Protein AF-A0A2J7RB56-F1 (afdb_monomer_lite)

Secondary structure (DSSP, 8-state):
-PPPPPPP-TTT-HIIIIIHHHHHHHHTT----TTHHHHHHHHHHTT--HHHHHHHHHHHHHHHHHHHH-SSHHHHHHHHHHHHHHHHTT--HHHHHHHHHHHHGGGSPPHHHHHHHHHHHHTT----SPPPP-----TT--HHHHHHHHHHHHH-TT--HHHHHHHHT--HHHHHHIIIIIS-----PPPP-SSPPPHHHHHHHHHHHHHHHHHHHH-TTGGGG----------S------------------

Structure (mmCIF, N/CA/C/O backbone):
data_AF-A0A2J7RB56-F1
#
_entry.id   AF-A0A2J7RB56-F1
#
loop_
_atom_site.group_PDB
_atom_site.id
_atom_site.type_symbol
_atom_site.label_atom_id
_atom_site.label_alt_id
_atom_site.label_comp_id
_atom_site.label_asym_id
_atom_site.label_entity_id
_atom_site.label_seq_id
_atom_site.pdbx_PDB_ins_code
_atom_site.Cartn_x
_atom_site.Cartn_y
_atom_site.Cartn_z
_atom_site.occupancy
_atom_site.B_iso_or_equiv
_atom_site.auth_seq_id
_atom_site.auth_comp_id
_atom_site.auth_asym_id
_atom_site.auth_atom_id
_atom_site.pdbx_PDB_model_num
ATOM 1 N N . GLU A 1 1 ? -21.324 -1.997 31.894 1.00 35.28 1 GLU A N 1
ATOM 2 C CA . GLU A 1 1 ? -21.588 -2.161 30.451 1.00 35.28 1 GLU A CA 1
ATOM 3 C C . GLU A 1 1 ? -20.428 -2.912 29.827 1.00 35.28 1 GLU A C 1
ATOM 5 O O . GLU A 1 1 ? -19.287 -2.632 30.177 1.00 35.28 1 GLU A O 1
ATOM 10 N N . GLN A 1 2 ? -20.717 -3.909 28.995 1.00 25.45 2 GLN A N 1
ATOM 11 C CA . GLN A 1 2 ? -19.713 -4.684 28.270 1.00 25.45 2 GLN A CA 1
ATOM 12 C C . GLN A 1 2 ? -19.383 -3.925 26.984 1.00 25.45 2 GLN A C 1
ATOM 14 O O . GLN A 1 2 ? -20.277 -3.616 26.200 1.00 25.45 2 GLN A O 1
ATOM 19 N N . PHE A 1 3 ? -18.116 -3.563 26.811 1.00 26.80 3 PHE A N 1
ATOM 20 C CA . PHE A 1 3 ? -17.641 -2.853 25.631 1.00 26.80 3 PHE A CA 1
ATOM 21 C C . PHE A 1 3 ? -17.135 -3.860 24.607 1.00 26.80 3 PHE A C 1
ATOM 23 O O . PHE A 1 3 ? -16.177 -4.581 24.879 1.00 26.80 3 PHE A O 1
ATOM 30 N N . ASP A 1 4 ? -17.754 -3.879 23.429 1.00 28.62 4 ASP A N 1
ATOM 31 C CA . ASP A 1 4 ? -17.290 -4.676 22.295 1.00 28.62 4 ASP A CA 1
ATOM 32 C C . ASP A 1 4 ? -15.879 -4.236 21.862 1.00 28.62 4 ASP A C 1
ATOM 34 O O . ASP A 1 4 ? -15.634 -3.066 21.547 1.00 28.62 4 ASP A O 1
ATOM 38 N N . HIS A 1 5 ? -14.936 -5.179 21.827 1.00 35.06 5 HIS A N 1
ATOM 39 C CA . HIS A 1 5 ? -13.547 -4.926 21.444 1.00 35.06 5 HIS A CA 1
ATOM 40 C C . HIS A 1 5 ? -13.408 -4.506 19.963 1.00 35.06 5 HIS A C 1
ATOM 42 O O . HIS A 1 5 ? -14.007 -5.090 19.057 1.00 35.06 5 HIS A O 1
ATOM 48 N N . LEU A 1 6 ? -12.551 -3.510 19.690 1.00 32.91 6 LEU A N 1
ATOM 49 C CA . LEU A 1 6 ? -12.130 -3.131 18.333 1.00 32.91 6 LEU A CA 1
ATOM 50 C C . LEU A 1 6 ? -11.158 -4.171 17.743 1.00 32.91 6 LEU A C 1
ATOM 52 O O . LEU A 1 6 ? -10.257 -4.662 18.419 1.00 32.91 6 LEU A O 1
ATOM 56 N N . PHE A 1 7 ? -11.327 -4.475 16.451 1.00 32.88 7 PHE A N 1
ATOM 57 C CA . PHE A 1 7 ? -10.635 -5.555 15.738 1.00 32.88 7 PHE A CA 1
ATOM 58 C C . PHE A 1 7 ? -9.094 -5.469 15.771 1.00 32.88 7 PHE A C 1
ATOM 60 O O . PHE A 1 7 ? -8.483 -4.532 15.252 1.00 32.88 7 PHE A O 1
ATOM 67 N N . TYR A 1 8 ? -8.487 -6.531 16.307 1.00 36.59 8 TYR A N 1
ATOM 68 C CA . TYR A 1 8 ? -7.051 -6.805 16.408 1.00 36.59 8 TYR A CA 1
ATOM 69 C C . TYR A 1 8 ? -6.350 -6.873 15.034 1.00 36.59 8 TYR A C 1
ATOM 71 O O . TYR A 1 8 ? -6.852 -7.491 14.092 1.00 36.59 8 TYR A O 1
ATOM 79 N N . SER A 1 9 ? -5.169 -6.254 14.896 1.00 39.28 9 SER A N 1
ATOM 80 C CA . SER A 1 9 ? -4.342 -6.308 13.676 1.00 39.28 9 SER A CA 1
ATOM 81 C C . SER A 1 9 ? -2.916 -6.761 14.026 1.00 39.28 9 SER A C 1
ATOM 83 O O . SER A 1 9 ? -2.094 -5.922 14.394 1.00 39.28 9 SER A O 1
ATOM 85 N N . PRO A 1 10 ? -2.591 -8.062 13.885 1.00 40.47 10 PRO A N 1
ATOM 86 C CA . PRO A 1 10 ? -1.401 -8.649 14.507 1.00 40.47 10 PRO A CA 1
ATOM 87 C C . PRO A 1 10 ? -0.042 -8.119 14.016 1.00 40.47 10 PRO A C 1
ATOM 89 O O . PRO A 1 10 ? 1.003 -8.364 14.602 1.00 40.47 10 PRO A O 1
ATOM 92 N N . ALA A 1 11 ? -0.019 -7.417 12.883 1.00 41.72 11 ALA A N 1
ATOM 93 C CA . ALA A 1 11 ? 1.218 -6.960 12.249 1.00 41.72 11 ALA A CA 1
ATOM 94 C C . ALA A 1 11 ? 1.687 -5.572 12.720 1.00 41.72 11 ALA A C 1
ATOM 96 O O . ALA A 1 11 ? 2.736 -5.110 12.280 1.00 41.72 11 ALA A O 1
ATOM 97 N N . LEU A 1 12 ? 0.896 -4.883 13.551 1.00 43.53 12 LEU A N 1
ATOM 98 C CA . LEU A 1 12 ? 1.141 -3.485 13.934 1.00 43.53 12 LEU A CA 1
ATOM 99 C C . LEU A 1 12 ? 1.203 -3.268 15.450 1.00 43.53 12 LEU A C 1
ATOM 101 O O . LEU A 1 12 ? 1.514 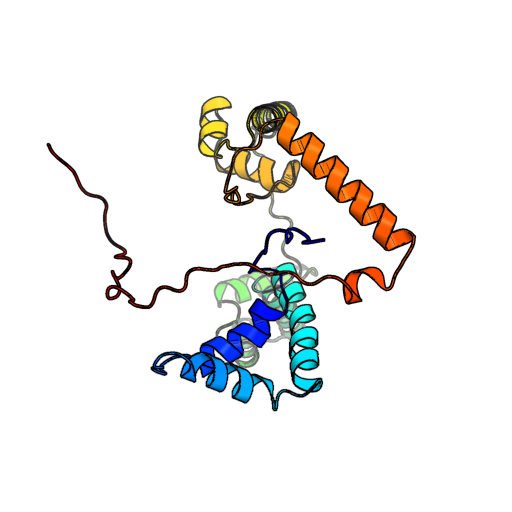-2.160 15.885 1.00 43.53 12 LEU A O 1
ATOM 105 N N . VAL A 1 13 ? 0.914 -4.294 16.254 1.00 44.72 13 VAL A N 1
ATOM 106 C CA . VAL A 1 13 ? 0.888 -4.166 17.713 1.00 44.72 13 VAL A CA 1
ATOM 107 C C . VAL A 1 13 ? 2.282 -4.473 18.279 1.00 44.72 13 VAL A C 1
ATOM 109 O O . VAL A 1 13 ? 2.835 -5.532 17.977 1.00 44.72 13 VAL A O 1
ATOM 112 N N . PRO A 1 14 ? 2.865 -3.591 19.117 1.00 43.22 14 PRO A N 1
ATOM 113 C CA . PRO A 1 14 ? 4.159 -3.816 19.773 1.00 43.22 14 PRO A CA 1
ATOM 114 C C . PRO A 1 14 ? 4.268 -5.156 20.510 1.00 43.22 14 PRO A C 1
ATOM 116 O O . PRO A 1 14 ? 5.347 -5.750 20.576 1.00 43.22 14 PRO A O 1
ATOM 119 N N . SER A 1 15 ? 3.140 -5.647 21.031 1.00 48.09 15 SER A N 1
ATOM 120 C CA . SER A 1 15 ? 3.054 -6.938 21.700 1.00 48.09 15 SER A CA 1
ATOM 121 C C . SER A 1 15 ? 3.359 -8.100 20.754 1.00 48.09 15 SER A C 1
ATOM 123 O O . SER A 1 15 ? 4.073 -9.003 21.162 1.00 48.09 15 SER A O 1
ATOM 125 N N . ASP A 1 16 ? 2.930 -8.082 19.488 1.00 53.06 16 ASP A N 1
ATOM 126 C CA . ASP A 1 16 ? 3.144 -9.201 18.552 1.00 53.06 16 ASP A CA 1
ATOM 127 C C . ASP A 1 16 ? 4.586 -9.342 18.051 1.00 53.06 16 ASP A C 1
ATOM 129 O O . ASP A 1 16 ? 5.052 -10.454 17.801 1.00 53.06 16 ASP A O 1
ATOM 133 N N . PHE A 1 17 ? 5.307 -8.225 17.928 1.00 54.12 17 PHE A N 1
ATOM 134 C CA . PHE A 1 17 ? 6.671 -8.190 17.393 1.00 54.12 17 PHE A CA 1
ATOM 135 C C . PHE A 1 17 ? 7.738 -8.608 18.412 1.00 54.12 17 PHE A C 1
ATOM 137 O O . PHE A 1 17 ? 8.715 -9.261 18.049 1.00 54.12 17 PHE A O 1
ATOM 144 N N . HIS A 1 18 ? 7.572 -8.218 19.676 1.00 63.75 18 HIS A N 1
ATOM 145 C CA . HIS A 1 18 ? 8.603 -8.387 20.703 1.00 63.75 18 HIS A CA 1
ATOM 146 C C . HIS A 1 18 ? 8.122 -9.313 21.824 1.00 63.75 18 HIS A C 1
ATOM 148 O O . HIS A 1 18 ? 8.695 -10.381 22.023 1.00 63.75 18 HIS A O 1
ATOM 154 N N . VAL A 1 19 ? 7.011 -8.978 22.486 1.00 60.25 19 VAL A N 1
ATOM 155 C CA . VAL A 1 19 ? 6.501 -9.731 23.648 1.00 60.25 19 VAL A CA 1
ATOM 156 C C . VAL A 1 19 ? 6.042 -11.139 23.252 1.00 60.25 19 VAL A C 1
ATOM 158 O O . VAL A 1 19 ? 6.535 -12.128 23.784 1.00 60.25 19 VAL A O 1
ATOM 161 N N . PHE A 1 20 ? 5.162 -11.261 22.259 1.00 64.56 20 PHE A N 1
ATOM 162 C CA . PHE A 1 20 ? 4.641 -12.542 21.789 1.00 64.56 20 PHE A CA 1
ATOM 163 C C . PHE A 1 20 ? 5.651 -13.329 20.958 1.00 64.56 20 PHE A C 1
ATOM 165 O O . PHE A 1 20 ? 5.528 -14.547 20.880 1.00 64.56 20 PHE A O 1
ATOM 172 N N . LEU A 1 21 ? 6.660 -12.687 20.363 1.00 70.88 21 LEU A N 1
ATOM 173 C CA . LEU A 1 21 ? 7.767 -13.404 19.729 1.00 70.88 21 LEU A CA 1
ATOM 174 C C . LEU A 1 21 ? 8.590 -14.157 20.781 1.00 70.88 21 LEU A C 1
ATOM 176 O O . LEU A 1 21 ? 8.833 -15.358 20.634 1.00 70.88 21 LEU A O 1
ATOM 180 N N . HIS A 1 22 ? 8.980 -13.469 21.856 1.00 69.75 22 HIS A N 1
ATOM 181 C CA . HIS A 1 22 ? 9.730 -14.074 22.953 1.00 69.75 22 HIS A CA 1
ATOM 182 C C . HIS A 1 22 ? 8.880 -15.090 23.732 1.00 69.75 22 HIS A C 1
ATOM 184 O O . HIS A 1 22 ? 9.359 -16.197 23.974 1.00 69.75 22 HIS A O 1
ATOM 190 N N . LEU A 1 23 ? 7.598 -14.800 23.983 1.00 71.69 23 LEU A N 1
ATOM 191 C CA . LEU A 1 23 ? 6.667 -15.749 24.602 1.00 71.69 23 LEU A CA 1
ATOM 192 C C . LEU A 1 23 ? 6.443 -16.998 23.731 1.00 71.69 23 LEU A C 1
ATOM 194 O O . LEU A 1 23 ? 6.510 -18.113 24.234 1.00 71.69 23 LEU A O 1
ATOM 198 N N . LYS A 1 24 ? 6.233 -16.860 22.414 1.00 72.88 24 LYS A N 1
ATOM 199 C CA . LYS A 1 24 ? 6.093 -18.020 21.506 1.00 72.88 24 LYS A CA 1
ATOM 200 C C . LYS A 1 24 ? 7.367 -18.853 21.430 1.00 72.88 24 LYS A C 1
ATOM 202 O O . LYS A 1 24 ? 7.285 -20.063 21.260 1.00 72.88 24 LYS A O 1
ATOM 207 N N . THR A 1 25 ? 8.527 -18.210 21.542 1.00 79.56 25 THR A N 1
ATOM 208 C CA . THR A 1 25 ? 9.818 -18.906 21.587 1.00 79.56 25 THR A CA 1
ATOM 209 C C . THR A 1 25 ? 9.966 -19.679 22.895 1.00 79.56 25 THR A C 1
ATOM 211 O O . THR A 1 25 ? 10.392 -20.826 22.866 1.00 79.56 25 THR A O 1
ATOM 214 N N . PHE A 1 26 ? 9.557 -19.083 24.018 1.00 77.81 26 PHE A N 1
ATOM 215 C CA . PHE A 1 26 ? 9.545 -19.733 25.326 1.00 77.81 26 PHE A CA 1
ATOM 216 C C . PHE A 1 26 ? 8.598 -20.939 25.359 1.00 77.81 26 PHE A C 1
ATOM 218 O O . PHE A 1 26 ? 9.004 -22.024 25.760 1.00 77.81 26 PHE A O 1
ATOM 225 N N . LEU A 1 27 ? 7.367 -20.780 24.867 1.00 76.38 27 LEU A N 1
ATOM 226 C CA . LEU A 1 27 ? 6.364 -21.851 24.812 1.00 76.38 27 LEU A CA 1
ATOM 227 C C . LEU A 1 27 ? 6.658 -22.902 23.724 1.00 76.38 27 LEU A C 1
ATOM 229 O O . LEU A 1 27 ? 6.070 -23.983 23.716 1.00 76.38 27 LEU A O 1
ATOM 233 N N . GLY A 1 28 ? 7.549 -22.595 22.780 1.00 75.75 28 GLY A N 1
ATOM 234 C CA . GLY A 1 28 ? 7.872 -23.453 21.648 1.00 75.75 28 GLY A CA 1
ATOM 235 C C . GLY A 1 28 ? 8.541 -24.757 22.082 1.00 75.75 28 GLY A C 1
ATOM 236 O O . GLY A 1 28 ? 9.644 -24.749 22.616 1.00 75.75 28 GLY A O 1
ATOM 237 N N . GLY A 1 29 ? 7.894 -25.890 21.800 1.00 73.88 29 GLY A N 1
ATOM 238 C CA . GLY A 1 29 ? 8.422 -27.227 22.104 1.00 73.88 29 GLY A CA 1
ATOM 239 C C . GLY A 1 29 ? 8.051 -27.766 23.486 1.00 73.88 29 GLY A C 1
ATOM 240 O O . GLY A 1 29 ? 8.403 -28.902 23.794 1.00 73.88 29 GLY A O 1
ATOM 241 N N . GLN A 1 30 ? 7.315 -26.996 24.287 1.00 78.31 30 GLN A N 1
ATOM 242 C CA . GLN A 1 30 ? 6.757 -27.464 25.552 1.00 78.31 30 GLN A CA 1
ATOM 243 C C . GLN A 1 30 ? 5.399 -28.148 25.313 1.00 78.31 30 GLN A C 1
ATOM 245 O O . GLN A 1 30 ? 4.616 -27.723 24.459 1.00 78.31 30 GLN A O 1
ATOM 250 N N . GLN A 1 31 ? 5.134 -29.230 26.045 1.00 73.69 31 GLN A N 1
ATOM 251 C CA . GLN A 1 31 ? 3.811 -29.849 26.143 1.00 73.69 31 GLN A CA 1
ATOM 252 C C . GLN A 1 31 ? 3.219 -29.474 27.495 1.00 73.69 31 GLN A C 1
ATOM 254 O O . GLN A 1 31 ? 3.902 -29.585 28.507 1.00 73.69 31 GLN A O 1
ATOM 259 N N . PHE A 1 32 ? 1.965 -29.038 27.490 1.00 77.50 32 PHE A N 1
ATOM 260 C CA . PHE A 1 32 ? 1.246 -28.624 28.689 1.00 77.50 32 PHE A CA 1
ATOM 261 C C . PHE A 1 32 ? -0.034 -29.443 28.806 1.00 77.50 32 PHE A C 1
ATOM 263 O O . PHE A 1 32 ? -0.708 -29.665 27.793 1.00 77.50 32 PHE A O 1
ATOM 270 N N . HIS A 1 33 ? -0.378 -29.855 30.022 1.00 70.19 33 HIS A N 1
ATOM 271 C CA . HIS A 1 33 ? -1.685 -30.413 30.340 1.00 70.19 33 HIS A CA 1
ATOM 272 C C . HIS A 1 33 ? -2.530 -29.359 31.072 1.00 70.19 33 HIS A C 1
ATOM 274 O O . HIS A 1 33 ? -2.094 -28.770 32.056 1.00 70.19 33 HIS A O 1
ATOM 280 N N . ASP A 1 34 ? -3.738 -29.101 30.565 1.00 70.56 34 ASP A N 1
ATOM 281 C CA . ASP A 1 34 ? -4.732 -28.185 31.142 1.00 70.56 34 ASP A CA 1
ATOM 282 C C . ASP A 1 34 ? -4.157 -26.843 31.658 1.00 70.56 34 ASP A C 1
ATOM 284 O O . ASP A 1 34 ? -3.627 -26.046 30.876 1.00 70.56 34 ASP A O 1
ATOM 288 N N . ASP A 1 35 ? -4.289 -26.551 32.956 1.00 71.81 35 ASP A N 1
ATOM 289 C CA . ASP A 1 35 ? -3.972 -25.243 33.548 1.00 71.81 35 ASP A CA 1
ATOM 290 C C . ASP A 1 35 ? -2.465 -24.930 33.638 1.00 71.81 35 ASP A C 1
ATOM 292 O O . ASP A 1 35 ? -2.096 -23.773 33.870 1.00 71.81 35 ASP A O 1
ATOM 296 N N . GLU A 1 36 ? -1.589 -25.900 33.358 1.00 74.38 36 GLU A N 1
ATOM 297 C CA . GLU A 1 36 ? -0.128 -25.715 33.344 1.00 74.38 36 GLU A CA 1
ATOM 298 C C . GLU A 1 36 ? 0.311 -24.642 32.337 1.00 74.38 36 GLU A C 1
ATOM 300 O O . GLU A 1 36 ? 1.278 -23.915 32.565 1.00 74.38 36 GLU A O 1
ATOM 305 N N . ALA A 1 37 ? -0.432 -24.478 31.237 1.00 72.31 37 ALA A N 1
ATOM 306 C CA . ALA A 1 37 ? -0.142 -23.451 30.241 1.00 72.31 37 ALA A CA 1
ATOM 307 C C . ALA A 1 37 ? -0.319 -22.028 30.803 1.00 72.31 37 ALA A C 1
ATOM 309 O O . ALA A 1 37 ? 0.449 -21.126 30.466 1.00 72.31 37 ALA A O 1
ATOM 310 N N . LYS A 1 38 ? -1.316 -21.812 31.673 1.00 69.75 38 LYS A N 1
ATOM 311 C CA . LYS A 1 38 ? -1.562 -20.501 32.299 1.00 69.75 38 LYS A CA 1
ATOM 312 C C . LYS A 1 38 ? -0.485 -20.182 33.323 1.00 69.75 38 LYS A C 1
ATOM 314 O O . LYS A 1 38 ? -0.023 -19.044 33.389 1.00 69.75 38 LYS A O 1
ATOM 319 N N . GLU A 1 39 ? -0.079 -21.184 34.096 1.00 75.94 39 GLU A N 1
ATOM 320 C CA . GLU A 1 39 ? 1.003 -21.045 35.064 1.00 75.94 39 GLU A CA 1
ATOM 321 C C . GLU A 1 39 ? 2.320 -20.720 34.353 1.00 75.94 39 GLU A C 1
ATOM 323 O O . GLU A 1 39 ? 2.944 -19.716 34.679 1.00 75.94 39 GLU A O 1
ATOM 328 N N . ALA A 1 40 ? 2.665 -21.444 33.284 1.00 74.88 40 ALA A N 1
ATOM 329 C CA . ALA A 1 40 ? 3.861 -21.178 32.484 1.00 74.88 40 ALA A CA 1
ATOM 330 C C . ALA A 1 40 ? 3.891 -19.757 31.894 1.00 74.88 40 ALA A C 1
ATOM 332 O O . ALA A 1 40 ? 4.935 -19.101 31.898 1.00 74.88 40 ALA A O 1
ATOM 333 N N . ILE A 1 41 ? 2.749 -19.255 31.416 1.00 70.06 41 ILE A N 1
ATOM 334 C CA . ILE A 1 41 ? 2.628 -17.881 30.911 1.00 70.06 41 ILE A CA 1
ATOM 335 C C . ILE A 1 41 ? 2.825 -16.868 32.047 1.00 70.06 41 ILE A C 1
ATOM 337 O O . ILE A 1 41 ? 3.601 -15.925 31.897 1.00 70.06 41 ILE A O 1
ATOM 341 N N . ASN A 1 42 ? 2.172 -17.060 33.195 1.00 70.44 42 ASN A N 1
ATOM 342 C CA . ASN A 1 42 ? 2.291 -16.150 34.337 1.00 70.44 42 ASN A CA 1
ATOM 343 C C . ASN A 1 42 ? 3.705 -16.142 34.925 1.00 70.44 42 ASN A C 1
ATOM 345 O O . ASN A 1 42 ? 4.242 -15.076 35.221 1.00 70.44 42 ASN A O 1
ATOM 349 N N . THR A 1 43 ? 4.339 -17.309 35.034 1.00 79.62 43 THR A N 1
ATOM 350 C CA . THR A 1 43 ? 5.738 -17.444 35.448 1.00 79.62 43 THR A CA 1
ATOM 351 C C . THR A 1 43 ? 6.682 -16.749 34.473 1.00 79.62 43 THR A C 1
ATOM 353 O O . THR A 1 43 ? 7.681 -16.183 34.910 1.00 79.62 43 THR A O 1
ATOM 356 N N . TRP A 1 44 ? 6.369 -16.746 33.174 1.00 78.06 44 TRP A N 1
ATOM 357 C CA . TRP A 1 44 ? 7.163 -16.034 32.175 1.00 78.06 44 TRP A CA 1
ATOM 358 C C . TRP A 1 44 ? 7.013 -14.513 32.277 1.00 78.06 44 TRP A C 1
ATOM 360 O O . TRP A 1 44 ? 8.009 -13.807 32.203 1.00 78.06 44 TRP A O 1
ATOM 370 N N . PHE A 1 45 ? 5.798 -14.001 32.496 1.00 67.94 45 PHE A N 1
ATOM 371 C CA . PHE A 1 45 ? 5.556 -12.558 32.615 1.00 67.94 45 PHE A CA 1
ATOM 372 C C . PHE A 1 45 ? 6.005 -11.961 33.959 1.00 67.94 45 PHE A C 1
ATOM 374 O O . PHE A 1 45 ? 6.372 -10.788 34.003 1.00 67.94 45 PHE A O 1
ATOM 381 N N . ALA A 1 46 ? 5.982 -12.734 35.049 1.00 69.19 46 ALA A N 1
ATOM 382 C CA . ALA A 1 46 ? 6.295 -12.262 36.401 1.00 69.19 46 ALA A CA 1
ATOM 383 C C . ALA A 1 46 ? 7.688 -11.605 36.575 1.00 69.19 46 ALA A C 1
ATOM 385 O O . ALA A 1 46 ? 7.768 -10.599 37.283 1.00 69.19 46 ALA A O 1
ATOM 386 N N . PRO A 1 47 ? 8.782 -12.110 35.969 1.00 73.81 47 PRO A N 1
ATOM 387 C CA . PRO A 1 47 ? 10.098 -11.477 36.057 1.00 73.81 47 PRO A CA 1
ATOM 388 C C . PRO A 1 47 ? 10.345 -10.376 35.011 1.00 73.81 47 PRO A C 1
ATOM 390 O O . PRO A 1 47 ? 11.396 -9.733 35.069 1.00 73.81 47 PRO A O 1
ATOM 393 N N . GLU A 1 48 ? 9.439 -10.148 34.051 1.00 68.88 48 GLU A N 1
ATOM 394 C CA . GLU A 1 48 ? 9.697 -9.213 32.950 1.00 68.88 48 GLU A CA 1
ATOM 395 C C . GLU A 1 48 ? 9.663 -7.758 33.430 1.00 68.88 48 GLU A C 1
ATOM 397 O O . GLU A 1 48 ? 8.619 -7.183 33.747 1.00 68.88 48 GLU A O 1
ATOM 402 N N . ALA A 1 49 ? 10.840 -7.139 33.482 1.00 69.69 49 ALA A N 1
ATOM 403 C CA . ALA A 1 49 ? 11.008 -5.772 33.951 1.00 69.69 49 ALA A CA 1
ATOM 404 C C . ALA A 1 49 ? 10.551 -4.739 32.906 1.00 69.69 49 ALA A C 1
ATOM 406 O O . ALA A 1 49 ? 10.540 -4.994 31.702 1.00 69.69 49 ALA A O 1
ATOM 407 N N . ALA A 1 50 ? 10.271 -3.507 33.345 1.00 63.12 50 ALA A N 1
ATOM 408 C CA . ALA A 1 50 ? 9.932 -2.389 32.452 1.00 63.12 50 ALA A CA 1
ATOM 409 C C . ALA A 1 50 ? 10.971 -2.169 31.327 1.00 63.12 50 ALA A C 1
ATOM 411 O O . ALA A 1 50 ? 10.618 -1.761 30.221 1.00 63.12 50 ALA A O 1
ATOM 412 N N . SER A 1 51 ? 12.238 -2.514 31.579 1.00 67.00 51 SER A N 1
ATOM 413 C CA . SER A 1 51 ? 13.328 -2.479 30.598 1.00 67.00 51 SER A CA 1
ATOM 414 C C . SER A 1 51 ? 13.146 -3.455 29.426 1.00 67.00 51 SER A C 1
ATOM 416 O O . SER A 1 51 ? 13.624 -3.171 28.329 1.00 67.00 51 SER A O 1
ATOM 418 N N . PHE A 1 52 ? 12.436 -4.574 29.607 1.00 68.50 52 PHE A N 1
ATOM 419 C CA . PHE A 1 52 ? 12.120 -5.517 28.529 1.00 68.50 52 PHE A CA 1
ATOM 420 C C . PHE A 1 52 ? 11.152 -4.905 27.510 1.00 68.50 52 PHE A C 1
ATOM 422 O O . PHE A 1 52 ? 11.374 -5.001 26.298 1.00 68.50 52 PHE A O 1
ATOM 429 N N . TYR A 1 53 ? 10.109 -4.230 27.999 1.00 58.28 53 TYR A N 1
ATOM 430 C CA . TYR A 1 53 ? 9.133 -3.530 27.163 1.00 58.28 53 TYR A CA 1
ATOM 431 C C . TYR A 1 53 ? 9.751 -2.297 26.492 1.00 58.28 53 TYR A C 1
ATOM 433 O O . TYR A 1 53 ? 9.530 -2.082 25.299 1.00 58.28 53 TYR A O 1
ATOM 441 N N . ASP A 1 54 ? 10.597 -1.549 27.210 1.00 58.41 54 ASP A N 1
ATOM 442 C CA . ASP A 1 54 ? 11.361 -0.426 26.653 1.00 58.41 54 ASP A CA 1
ATOM 443 C C . ASP A 1 54 ? 12.300 -0.883 25.523 1.00 58.41 54 ASP A C 1
ATOM 445 O O . ASP A 1 54 ? 12.291 -0.315 24.432 1.00 58.41 54 ASP A O 1
ATOM 449 N N . ALA A 1 55 ? 13.012 -2.003 25.699 1.00 67.56 55 ALA A N 1
ATOM 450 C CA . ALA A 1 55 ? 13.847 -2.584 24.647 1.00 67.56 55 ALA A CA 1
ATOM 451 C C . ALA A 1 55 ? 13.046 -2.983 23.390 1.00 67.56 55 ALA A C 1
ATOM 453 O O . ALA A 1 55 ? 13.560 -2.882 22.274 1.00 67.56 55 ALA A O 1
ATOM 454 N N . GLY A 1 56 ? 11.794 -3.424 23.546 1.00 55.69 56 GLY A N 1
ATOM 455 C CA . GLY A 1 56 ? 10.885 -3.703 22.430 1.00 55.69 56 GLY A CA 1
ATOM 456 C C . GLY A 1 56 ? 10.453 -2.440 21.683 1.00 55.69 56 GLY A C 1
ATOM 457 O O . GLY A 1 56 ? 10.468 -2.412 20.450 1.00 55.69 56 GLY A O 1
ATOM 458 N N . LEU A 1 57 ? 10.136 -1.374 22.423 1.00 56.69 57 LEU A N 1
ATOM 459 C CA . LEU A 1 57 ? 9.768 -0.061 21.881 1.00 56.69 57 LEU A CA 1
ATOM 460 C C . LEU A 1 57 ? 10.936 0.614 21.151 1.00 56.69 57 LEU A C 1
ATOM 462 O O . LEU A 1 57 ? 10.760 1.114 20.040 1.00 56.69 57 LEU A O 1
ATOM 466 N N . GLN A 1 58 ? 12.148 0.530 21.699 1.00 62.41 58 GLN A N 1
ATOM 467 C CA . GLN A 1 58 ? 13.361 1.044 21.056 1.00 62.41 58 GLN A CA 1
ATOM 468 C C . GLN A 1 58 ? 13.700 0.305 19.750 1.00 62.41 58 GLN A C 1
ATOM 470 O O . GLN A 1 58 ? 14.253 0.902 18.828 1.00 62.41 58 GLN A O 1
ATOM 475 N N . LYS A 1 59 ? 13.336 -0.980 19.617 1.00 64.25 59 LYS A N 1
ATOM 476 C CA . LYS A 1 59 ? 13.534 -1.772 18.384 1.00 64.25 59 LYS A CA 1
ATOM 477 C C . LYS A 1 59 ? 12.491 -1.492 17.297 1.00 64.25 59 LYS A C 1
ATOM 479 O O . LYS A 1 59 ? 12.751 -1.787 16.129 1.00 64.25 59 LYS A O 1
ATOM 484 N N . LEU A 1 60 ? 11.341 -0.907 17.641 1.00 52.88 60 LEU A N 1
ATOM 485 C CA . LEU A 1 60 ? 10.278 -0.591 16.680 1.00 52.88 60 LEU A CA 1
ATOM 486 C C . LEU A 1 60 ? 10.676 0.548 15.735 1.00 52.88 60 LEU A C 1
ATOM 488 O O . LEU A 1 60 ? 10.436 0.442 14.536 1.00 52.88 60 LEU A O 1
ATOM 492 N N . VAL A 1 61 ? 11.347 1.590 16.234 1.00 54.88 61 VAL A N 1
ATOM 493 C CA . VAL A 1 61 ? 11.803 2.733 15.418 1.00 54.88 61 VAL A CA 1
ATOM 494 C C . VAL A 1 61 ? 12.746 2.305 14.276 1.00 54.88 61 VAL A C 1
ATOM 496 O O . VAL A 1 61 ? 12.414 2.585 13.126 1.00 54.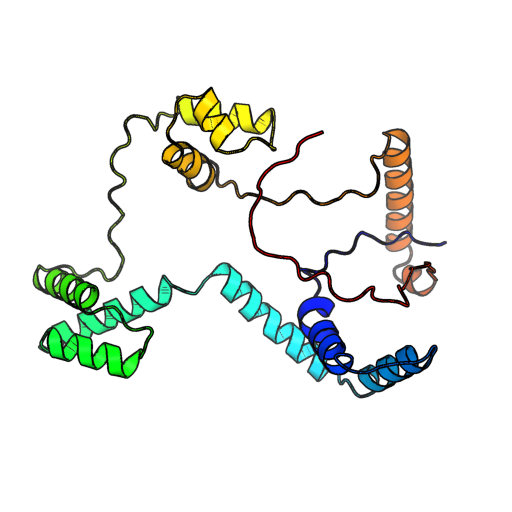88 61 VAL A O 1
ATOM 499 N N . PRO A 1 62 ? 13.847 1.557 14.506 1.00 56.34 62 PRO A N 1
ATOM 500 C CA . PRO A 1 62 ? 14.696 1.053 13.426 1.00 56.34 62 PRO A CA 1
ATOM 501 C C . PRO A 1 62 ? 14.027 -0.046 12.584 1.00 56.34 62 PRO A C 1
ATOM 503 O O . PRO A 1 62 ? 14.393 -0.213 11.425 1.00 56.34 62 PRO A O 1
ATOM 506 N N . HIS A 1 63 ? 13.048 -0.796 13.109 1.00 52.12 63 HIS A N 1
ATOM 507 C CA . HIS A 1 63 ? 12.269 -1.764 12.323 1.00 52.12 63 HIS A CA 1
ATOM 508 C C . HIS A 1 63 ? 11.377 -1.059 11.289 1.00 52.12 63 HIS A C 1
ATOM 510 O O . HIS A 1 63 ? 11.395 -1.420 10.111 1.00 52.12 63 HIS A O 1
ATOM 516 N N . TYR A 1 64 ? 10.666 -0.005 11.699 1.00 48.94 64 TYR A N 1
ATOM 517 C CA . TYR A 1 64 ? 9.899 0.836 10.784 1.00 48.94 64 TYR A CA 1
ATOM 518 C C . TYR A 1 64 ? 10.817 1.627 9.843 1.00 48.94 64 TYR A C 1
ATOM 520 O O . TYR A 1 64 ? 10.560 1.634 8.645 1.00 48.94 64 TYR A O 1
ATOM 528 N N . ASP A 1 65 ? 11.931 2.184 10.325 1.00 51.41 65 ASP A N 1
ATOM 529 C CA . ASP A 1 65 ? 12.916 2.890 9.491 1.00 51.41 65 ASP A CA 1
ATOM 530 C C . ASP A 1 65 ? 13.571 1.960 8.447 1.00 51.41 65 ASP A C 1
ATOM 532 O O . ASP A 1 65 ? 13.739 2.324 7.286 1.00 51.41 65 ASP A O 1
ATOM 536 N N . LYS A 1 66 ? 13.836 0.694 8.794 1.00 47.09 66 LYS A N 1
ATOM 537 C CA . LYS A 1 66 ? 14.341 -0.338 7.870 1.00 47.09 66 LYS A CA 1
ATOM 538 C C . LYS A 1 66 ? 13.300 -0.770 6.834 1.00 47.09 66 LYS A C 1
ATOM 540 O O . LYS A 1 66 ? 13.658 -0.954 5.671 1.00 47.09 66 LYS A O 1
ATOM 545 N N . CYS A 1 67 ? 12.032 -0.908 7.225 1.00 48.91 67 CYS A N 1
ATOM 546 C CA . CYS A 1 67 ? 10.921 -1.153 6.298 1.00 48.91 67 CYS A CA 1
ATOM 547 C C . CYS A 1 67 ? 10.650 0.044 5.375 1.00 48.91 67 CYS A C 1
ATOM 549 O O . CYS A 1 67 ? 10.158 -0.151 4.263 1.00 48.91 67 CYS A O 1
ATOM 551 N N . LEU A 1 68 ? 10.974 1.259 5.824 1.00 47.84 68 LEU A N 1
ATOM 552 C CA . LEU A 1 68 ? 10.758 2.495 5.080 1.00 47.84 68 LEU A CA 1
ATOM 553 C C . LEU A 1 68 ? 11.947 2.871 4.175 1.00 47.84 68 LEU A C 1
ATOM 555 O O . LEU A 1 68 ? 11.698 3.400 3.095 1.00 47.84 68 LEU A O 1
ATOM 559 N N . ASN A 1 69 ? 13.203 2.561 4.542 1.00 49.03 69 ASN A N 1
ATOM 560 C CA . ASN A 1 69 ? 14.378 3.140 3.871 1.00 49.03 69 ASN A CA 1
ATOM 561 C C . ASN A 1 69 ? 15.369 2.183 3.174 1.00 49.03 69 ASN A C 1
ATOM 563 O O . ASN A 1 69 ? 15.930 2.585 2.156 1.00 49.03 69 ASN A O 1
ATOM 567 N N . ASN A 1 70 ? 15.671 0.962 3.645 1.00 45.19 70 ASN A N 1
ATOM 568 C CA . ASN A 1 70 ? 16.991 0.389 3.310 1.00 45.19 70 ASN A CA 1
ATOM 569 C C . ASN A 1 70 ? 17.088 -1.125 3.079 1.00 45.19 70 ASN A C 1
ATOM 571 O O . ASN A 1 70 ? 16.810 -1.955 3.936 1.00 45.19 70 ASN A O 1
ATOM 575 N N . GLY A 1 71 ? 17.708 -1.462 1.949 1.00 43.53 71 GLY A N 1
ATOM 576 C CA . GLY A 1 71 ? 18.464 -2.704 1.801 1.00 43.53 71 GLY A CA 1
ATOM 577 C C . GLY A 1 71 ? 19.479 -2.619 0.664 1.00 43.53 71 GLY A C 1
ATOM 578 O O . GLY A 1 71 ? 20.645 -2.935 0.853 1.00 43.53 71 GLY A O 1
ATOM 579 N N . ARG A 1 72 ? 19.071 -2.133 -0.518 1.00 42.91 72 ARG A N 1
ATOM 580 C CA . ARG A 1 72 ? 19.915 -2.219 -1.730 1.00 42.91 72 ARG A CA 1
ATOM 581 C C . ARG A 1 72 ? 20.424 -0.893 -2.299 1.00 42.91 72 ARG A C 1
ATOM 583 O O . ARG A 1 72 ? 21.518 -0.861 -2.853 1.00 42.91 72 ARG A O 1
ATOM 590 N N . LYS A 1 73 ? 19.678 0.207 -2.165 1.00 46.09 73 LYS A N 1
ATOM 591 C CA . LYS A 1 73 ? 20.010 1.477 -2.845 1.00 46.09 73 LYS A CA 1
ATOM 592 C C . LYS A 1 73 ? 21.095 2.287 -2.113 1.00 46.09 73 LYS A C 1
ATOM 594 O O . LYS A 1 73 ? 21.986 2.843 -2.749 1.00 46.09 73 LYS A O 1
ATOM 599 N N . TYR A 1 74 ? 21.072 2.283 -0.780 1.00 47.31 74 TYR A N 1
ATOM 600 C CA . TYR A 1 74 ? 21.992 3.054 0.066 1.00 47.31 74 TYR A CA 1
ATOM 601 C C . TYR A 1 74 ? 23.424 2.492 0.088 1.00 47.31 74 TYR A C 1
ATOM 603 O O . TYR A 1 74 ? 24.390 3.239 -0.053 1.00 47.31 74 TYR A O 1
ATOM 611 N N . VAL A 1 75 ? 23.563 1.163 0.141 1.00 55.84 75 VAL A N 1
ATOM 612 C CA . VAL A 1 75 ? 24.863 0.468 0.110 1.00 55.84 75 VAL A CA 1
ATOM 613 C C . VAL A 1 75 ? 25.584 0.691 -1.227 1.00 55.84 75 VAL A C 1
ATOM 615 O O . VAL A 1 75 ? 26.783 0.964 -1.250 1.00 55.84 75 VAL A O 1
ATOM 618 N N . LYS A 1 76 ? 24.849 0.676 -2.348 1.00 62.00 76 LYS A N 1
ATOM 619 C CA . LYS A 1 76 ? 25.402 0.964 -3.682 1.00 62.00 76 LYS A CA 1
ATOM 620 C C . LYS A 1 76 ? 25.941 2.397 -3.785 1.00 62.00 76 LYS A C 1
ATOM 622 O O . LYS A 1 76 ? 27.041 2.588 -4.303 1.00 62.00 76 LYS A O 1
ATOM 627 N N . LYS A 1 77 ? 25.214 3.392 -3.261 1.00 67.81 77 LYS A N 1
ATOM 628 C CA . LYS A 1 77 ? 25.643 4.804 -3.272 1.00 67.81 77 LYS A CA 1
ATOM 629 C C . LYS A 1 77 ? 26.940 5.012 -2.482 1.00 67.81 77 LYS A C 1
ATOM 631 O O . LYS A 1 77 ? 27.856 5.658 -2.984 1.00 67.81 77 LYS A O 1
ATOM 636 N N . GLN A 1 78 ? 27.059 4.407 -1.299 1.00 64.00 78 GLN A N 1
ATOM 637 C CA . GLN A 1 78 ? 28.289 4.466 -0.496 1.00 64.00 78 GLN A CA 1
ATOM 638 C C . GLN A 1 78 ? 29.489 3.837 -1.221 1.00 64.00 78 GLN A C 1
ATOM 640 O O . GLN A 1 78 ? 30.566 4.428 -1.261 1.00 64.00 78 GLN A O 1
ATOM 645 N N . GLN A 1 79 ? 29.299 2.693 -1.881 1.00 72.06 79 GLN A N 1
ATOM 646 C CA . GLN A 1 79 ? 30.374 2.049 -2.641 1.00 72.06 79 GLN A CA 1
ATOM 647 C C . GLN A 1 79 ? 30.808 2.866 -3.871 1.00 72.06 79 GLN A C 1
ATOM 649 O O . GLN A 1 79 ? 31.996 2.907 -4.181 1.00 72.06 79 GLN A O 1
ATOM 654 N N . CYS A 1 80 ? 29.897 3.597 -4.526 1.00 75.62 80 CYS A N 1
ATOM 655 C CA . CYS A 1 80 ? 30.246 4.515 -5.622 1.00 75.62 80 CYS A CA 1
ATOM 656 C C . CYS A 1 80 ? 31.109 5.699 -5.148 1.00 75.62 80 CYS A C 1
ATOM 658 O O . CYS A 1 80 ? 32.015 6.131 -5.864 1.00 75.62 80 CYS A O 1
ATOM 660 N N . VAL A 1 81 ? 30.884 6.190 -3.923 1.00 72.19 81 VAL A N 1
ATOM 661 C CA . VAL A 1 81 ? 31.744 7.203 -3.284 1.00 72.19 81 VAL A CA 1
ATOM 662 C C . VAL A 1 81 ? 33.147 6.641 -3.034 1.00 72.19 81 VAL A C 1
ATOM 664 O O . VAL A 1 81 ? 34.132 7.310 -3.349 1.00 72.19 81 VAL A O 1
ATOM 667 N N . CYS A 1 82 ? 33.255 5.399 -2.551 1.00 69.12 82 CYS A N 1
ATOM 668 C CA . CYS A 1 82 ? 34.542 4.723 -2.372 1.00 69.12 82 CYS A CA 1
ATOM 669 C C . CYS A 1 82 ? 35.294 4.539 -3.702 1.00 69.12 82 CYS A C 1
ATOM 671 O O . CYS A 1 82 ? 36.493 4.796 -3.757 1.00 69.12 82 CYS A O 1
ATOM 673 N N . ILE A 1 83 ? 34.601 4.189 -4.794 1.00 75.75 83 ILE A N 1
ATOM 674 C CA . ILE A 1 83 ? 35.210 4.092 -6.136 1.00 75.75 83 ILE A CA 1
ATOM 675 C C . ILE A 1 83 ? 35.780 5.444 -6.571 1.00 75.75 83 ILE A C 1
ATOM 677 O O . ILE A 1 83 ? 36.924 5.522 -7.017 1.00 75.75 83 ILE A O 1
ATOM 681 N N . LYS A 1 84 ? 35.009 6.525 -6.403 1.00 72.94 84 LYS A N 1
ATOM 682 C CA . LYS A 1 84 ? 35.447 7.887 -6.736 1.00 72.94 84 LYS A CA 1
ATOM 683 C C . LYS A 1 84 ? 36.660 8.318 -5.909 1.00 72.94 84 LYS A C 1
ATOM 685 O O . LYS A 1 84 ? 37.551 8.992 -6.422 1.00 72.94 84 LYS A O 1
ATOM 690 N N . PHE A 1 85 ? 36.696 7.933 -4.636 1.00 60.59 85 PHE A N 1
ATOM 691 C CA . PHE A 1 85 ? 37.825 8.178 -3.745 1.00 60.59 85 PHE A CA 1
ATOM 692 C C . PHE A 1 85 ? 39.085 7.430 -4.207 1.00 60.59 85 PHE A C 1
ATOM 694 O O . PHE A 1 85 ? 40.127 8.058 -4.382 1.00 60.59 85 PHE A O 1
ATOM 701 N N . CYS A 1 86 ? 38.985 6.132 -4.507 1.00 67.38 86 CYS A N 1
ATOM 702 C CA . CYS A 1 86 ? 40.099 5.335 -5.031 1.00 67.38 86 CYS A CA 1
ATOM 703 C C . CYS A 1 86 ? 40.621 5.862 -6.379 1.00 67.38 86 CYS A C 1
ATOM 705 O O . CYS A 1 86 ? 41.834 5.933 -6.572 1.00 67.38 86 CYS A O 1
ATOM 707 N N . PHE A 1 87 ? 39.729 6.309 -7.271 1.00 70.25 87 PHE A N 1
ATOM 708 C CA . PHE A 1 87 ? 40.102 6.972 -8.524 1.00 70.25 87 PHE A CA 1
ATOM 709 C C . PHE A 1 87 ? 40.916 8.251 -8.276 1.00 70.25 87 PHE A C 1
ATOM 711 O O . PHE A 1 87 ? 41.983 8.425 -8.860 1.00 70.25 87 PHE A O 1
ATOM 718 N N . LYS A 1 88 ? 40.471 9.118 -7.354 1.00 66.38 88 LYS A N 1
ATOM 719 C CA . LYS A 1 88 ? 41.210 10.340 -6.983 1.00 66.38 88 LYS A CA 1
ATOM 720 C C . LYS A 1 88 ? 42.569 10.063 -6.337 1.00 66.38 88 LYS A C 1
ATOM 722 O O . LYS A 1 88 ? 43.463 10.893 -6.449 1.00 66.38 88 LYS A O 1
ATOM 727 N N . LEU A 1 89 ? 42.724 8.916 -5.679 1.00 61.94 89 LEU A N 1
ATOM 728 C CA . LEU A 1 89 ? 43.994 8.455 -5.113 1.00 61.94 89 LEU A CA 1
ATOM 729 C C . LEU A 1 89 ? 44.932 7.804 -6.145 1.00 61.94 89 LEU A C 1
ATOM 731 O O . LEU A 1 89 ? 46.007 7.344 -5.769 1.00 61.94 89 LEU A O 1
ATOM 735 N N . GLY A 1 90 ? 44.537 7.722 -7.420 1.00 73.19 90 GLY A N 1
ATOM 736 C CA . GLY A 1 90 ? 45.346 7.110 -8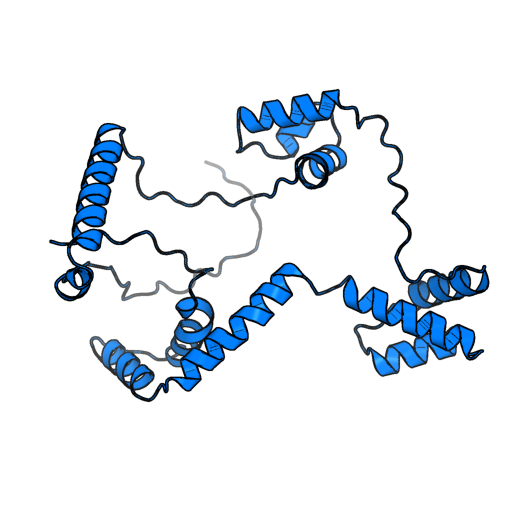.477 1.00 73.19 90 GLY A CA 1
ATOM 737 C C . GLY A 1 90 ? 45.436 5.583 -8.400 1.00 73.19 90 GLY A C 1
ATOM 738 O O . GLY A 1 90 ? 46.323 4.995 -9.012 1.00 73.19 90 GLY A O 1
ATOM 739 N N . LYS A 1 91 ? 44.540 4.924 -7.653 1.00 78.75 91 LYS A N 1
ATOM 740 C CA . LYS A 1 91 ? 44.474 3.455 -7.587 1.00 78.75 91 LYS A CA 1
ATOM 741 C C . LYS A 1 91 ? 43.905 2.885 -8.872 1.00 78.75 91 LYS A C 1
ATOM 743 O O . LYS A 1 91 ? 42.980 3.463 -9.437 1.00 78.75 91 LYS A O 1
ATOM 748 N N . THR A 1 92 ? 44.398 1.732 -9.306 1.00 88.12 92 THR A N 1
ATOM 749 C CA . THR A 1 92 ? 43.882 1.046 -10.498 1.00 88.12 92 THR A CA 1
ATOM 750 C C . THR A 1 92 ? 42.470 0.490 -10.265 1.00 88.12 92 THR A C 1
ATOM 752 O O . THR A 1 92 ? 42.008 0.330 -9.130 1.00 88.12 92 THR A O 1
ATOM 755 N N . THR A 1 93 ? 41.750 0.178 -11.345 1.00 83.19 93 THR A N 1
ATOM 756 C CA . THR A 1 93 ? 40.400 -0.417 -11.292 1.00 83.19 93 THR A CA 1
ATOM 757 C C . THR A 1 93 ? 40.373 -1.747 -10.537 1.00 83.19 93 THR A C 1
ATOM 759 O O . THR A 1 93 ? 39.463 -1.988 -9.741 1.00 83.19 93 THR A O 1
ATOM 762 N N . ALA A 1 94 ? 41.385 -2.592 -10.752 1.00 86.56 94 ALA A N 1
ATOM 763 C CA . ALA A 1 94 ? 41.518 -3.893 -10.103 1.00 86.56 94 ALA A CA 1
ATOM 764 C C . ALA A 1 94 ? 41.765 -3.756 -8.591 1.00 86.56 94 ALA A C 1
ATOM 766 O O . ALA A 1 94 ? 41.067 -4.386 -7.798 1.00 86.56 94 ALA A O 1
ATOM 767 N N . GLU A 1 95 ? 42.679 -2.866 -8.187 1.00 79.25 95 GLU A N 1
ATOM 768 C CA . GLU A 1 95 ? 42.929 -2.559 -6.771 1.00 79.25 95 GLU A CA 1
ATOM 769 C C . GLU A 1 95 ? 41.682 -1.976 -6.097 1.00 79.25 95 GLU A C 1
ATOM 771 O O . GLU A 1 95 ? 41.337 -2.360 -4.983 1.00 79.25 95 GLU A O 1
ATOM 776 N N . THR A 1 96 ? 40.955 -1.097 -6.792 1.00 79.44 96 THR A N 1
ATOM 777 C CA . THR A 1 96 ? 39.709 -0.502 -6.286 1.00 79.44 96 THR A CA 1
ATOM 778 C C . THR A 1 96 ? 38.652 -1.571 -6.004 1.00 79.44 96 THR A C 1
ATOM 780 O O . THR A 1 96 ? 38.009 -1.545 -4.955 1.00 79.44 96 THR A O 1
ATOM 783 N N . HIS A 1 97 ? 38.485 -2.546 -6.904 1.00 85.38 97 HIS A N 1
ATOM 784 C CA . HIS A 1 97 ? 37.560 -3.660 -6.689 1.00 85.38 97 HIS A CA 1
ATOM 785 C C . HIS A 1 97 ? 37.996 -4.555 -5.520 1.00 85.38 97 HIS A C 1
ATOM 787 O O . HIS A 1 97 ? 37.165 -4.946 -4.702 1.00 85.38 97 HIS A O 1
ATOM 793 N N . GLN A 1 98 ? 39.296 -4.830 -5.389 1.00 83.69 98 GLN A N 1
ATOM 794 C CA . GLN A 1 98 ? 39.829 -5.615 -4.275 1.00 83.69 98 GLN A CA 1
ATOM 795 C C . GLN A 1 98 ? 39.614 -4.916 -2.924 1.00 83.69 98 GLN A C 1
ATOM 797 O O . GLN A 1 98 ? 39.182 -5.556 -1.967 1.00 83.69 98 GLN A O 1
ATOM 802 N N . MET A 1 99 ? 39.829 -3.600 -2.860 1.00 77.06 99 MET A N 1
ATOM 803 C CA . MET A 1 99 ? 39.567 -2.791 -1.665 1.00 77.06 99 MET A CA 1
ATOM 804 C C . MET A 1 99 ? 38.076 -2.765 -1.309 1.00 77.06 99 MET A C 1
ATOM 806 O O . MET A 1 99 ? 37.718 -2.913 -0.143 1.00 77.06 99 MET A O 1
ATOM 810 N N . LEU A 1 100 ? 37.184 -2.645 -2.300 1.00 75.75 100 LEU A N 1
ATOM 811 C CA . LEU A 1 100 ? 35.740 -2.752 -2.067 1.00 75.75 100 LEU A CA 1
ATOM 812 C C . LEU A 1 100 ? 35.349 -4.127 -1.529 1.00 75.75 100 LEU A C 1
ATOM 814 O O . LEU A 1 100 ? 34.552 -4.213 -0.601 1.00 75.75 100 LEU A O 1
ATOM 818 N N . LYS A 1 101 ? 35.916 -5.202 -2.081 1.00 84.38 101 LYS A N 1
ATOM 819 C CA . LYS A 1 101 ? 35.648 -6.565 -1.618 1.00 84.38 101 LYS A CA 1
ATOM 820 C C . LYS A 1 101 ? 36.161 -6.794 -0.194 1.00 84.38 101 LYS A C 1
ATOM 822 O O . LYS A 1 101 ? 35.499 -7.472 0.583 1.00 84.38 101 LYS A O 1
ATOM 827 N N . GLN A 1 102 ? 37.288 -6.183 0.171 1.00 75.38 102 GLN A N 1
ATOM 828 C CA . GLN A 1 102 ? 37.835 -6.232 1.529 1.00 75.38 102 GLN A CA 1
ATOM 829 C C . GLN A 1 102 ? 36.967 -5.473 2.545 1.00 75.38 102 GLN A C 1
ATOM 831 O O . GLN A 1 102 ? 36.801 -5.939 3.667 1.00 75.38 102 GLN A O 1
ATOM 836 N N . VAL A 1 103 ? 36.407 -4.320 2.162 1.00 62.47 103 VAL A N 1
ATOM 837 C CA . VAL A 1 103 ? 35.606 -3.466 3.061 1.00 62.47 103 VAL A CA 1
ATOM 838 C C . VAL A 1 103 ? 34.142 -3.917 3.150 1.00 62.47 103 VAL A C 1
ATOM 840 O O . VAL A 1 103 ? 33.555 -3.874 4.226 1.00 62.47 103 VAL A O 1
ATOM 843 N N . PHE A 1 104 ? 33.542 -4.353 2.038 1.00 67.00 104 PHE A N 1
ATOM 844 C CA . PHE A 1 104 ? 32.106 -4.656 1.941 1.00 67.00 104 PHE A CA 1
ATOM 845 C C . PHE A 1 104 ? 31.781 -6.158 1.834 1.00 67.00 104 PHE A C 1
ATOM 847 O O . PHE A 1 104 ? 30.603 -6.525 1.858 1.00 67.00 104 PHE A O 1
ATOM 854 N N . GLY A 1 105 ? 32.788 -7.033 1.730 1.00 79.50 105 GLY A N 1
ATOM 855 C CA . GLY A 1 105 ? 32.615 -8.488 1.678 1.00 79.50 105 GLY A CA 1
ATOM 856 C C . GLY A 1 105 ? 31.705 -8.948 0.534 1.00 79.50 105 GLY A C 1
ATOM 857 O O . GLY A 1 105 ? 31.783 -8.443 -0.590 1.00 79.50 105 GLY A O 1
ATOM 858 N N . ASP A 1 106 ? 30.796 -9.876 0.836 1.00 74.94 106 ASP A N 1
ATOM 859 C CA . ASP A 1 106 ? 29.820 -10.426 -0.119 1.00 74.94 106 ASP A CA 1
ATOM 860 C C . ASP A 1 106 ? 28.768 -9.404 -0.582 1.00 74.94 106 ASP A C 1
ATOM 862 O O . ASP A 1 106 ? 28.074 -9.622 -1.572 1.00 74.94 106 ASP A O 1
ATOM 866 N N . ASN A 1 107 ? 28.676 -8.257 0.097 1.00 70.88 107 ASN A N 1
ATOM 867 C CA . ASN A 1 107 ? 27.796 -7.152 -0.280 1.00 70.88 107 ASN A CA 1
ATOM 868 C C . ASN A 1 107 ? 28.495 -6.130 -1.197 1.00 70.88 107 ASN A C 1
ATOM 870 O O . ASN A 1 107 ? 27.936 -5.062 -1.462 1.00 70.88 107 ASN A O 1
ATOM 874 N N . SER A 1 108 ? 29.720 -6.414 -1.655 1.00 74.12 108 SER A N 1
ATOM 875 C CA . SER A 1 108 ? 30.469 -5.544 -2.567 1.00 74.12 108 SER A CA 1
ATOM 876 C C . SER A 1 108 ? 29.886 -5.538 -3.986 1.00 74.12 108 SER A C 1
ATOM 878 O O . SER A 1 108 ? 29.312 -6.520 -4.462 1.00 74.12 108 SER A O 1
ATOM 880 N N . LEU A 1 109 ? 30.030 -4.410 -4.686 1.00 79.19 109 LEU A N 1
ATOM 881 C CA . LEU A 1 109 ? 29.675 -4.292 -6.096 1.00 79.19 109 LEU A CA 1
ATOM 882 C C . LEU A 1 109 ? 30.483 -5.307 -6.902 1.00 79.19 109 LEU A C 1
ATOM 884 O O . LEU A 1 109 ? 31.701 -5.419 -6.751 1.00 79.19 109 LEU A O 1
ATOM 888 N N . GLY A 1 110 ? 29.800 -6.010 -7.805 1.00 81.06 110 GLY A N 1
ATOM 889 C CA . GLY A 1 110 ? 30.458 -6.924 -8.730 1.00 81.06 110 GLY A CA 1
ATOM 890 C C . GLY A 1 110 ? 31.492 -6.198 -9.594 1.00 81.06 110 GLY A C 1
ATOM 891 O O . GLY A 1 110 ? 31.339 -5.015 -9.909 1.00 81.06 110 GLY A O 1
ATOM 892 N N . GLN A 1 111 ? 32.523 -6.924 -10.023 1.00 83.12 111 GLN A N 1
ATOM 893 C CA . GLN A 1 111 ? 33.671 -6.387 -10.761 1.00 83.12 111 GLN A CA 1
ATOM 894 C C . GLN A 1 111 ? 33.268 -5.494 -11.947 1.00 83.12 111 GLN A C 1
ATOM 896 O O . GLN A 1 111 ? 33.756 -4.373 -12.080 1.00 83.12 111 GLN A O 1
ATOM 901 N N . THR A 1 112 ? 32.304 -5.935 -12.758 1.00 82.81 112 THR A N 1
ATOM 902 C CA . THR A 1 112 ? 31.785 -5.174 -13.906 1.00 82.81 112 THR A CA 1
ATOM 903 C C . THR A 1 112 ? 31.176 -3.831 -13.497 1.00 82.81 112 THR A C 1
ATOM 905 O O . THR A 1 112 ? 31.378 -2.823 -14.170 1.00 82.81 112 THR A O 1
ATOM 908 N N . GLN A 1 113 ? 30.451 -3.784 -12.376 1.00 81.38 113 GLN A N 1
ATOM 909 C CA . GLN A 1 113 ? 29.841 -2.548 -11.884 1.00 81.38 113 GLN A CA 1
ATOM 910 C C . GLN A 1 113 ? 30.903 -1.584 -11.354 1.00 81.38 113 GLN A C 1
ATOM 912 O O . GLN A 1 113 ? 30.829 -0.390 -11.640 1.00 81.38 113 GLN A O 1
ATOM 917 N N . THR A 1 114 ? 31.915 -2.094 -10.645 1.00 83.12 114 TH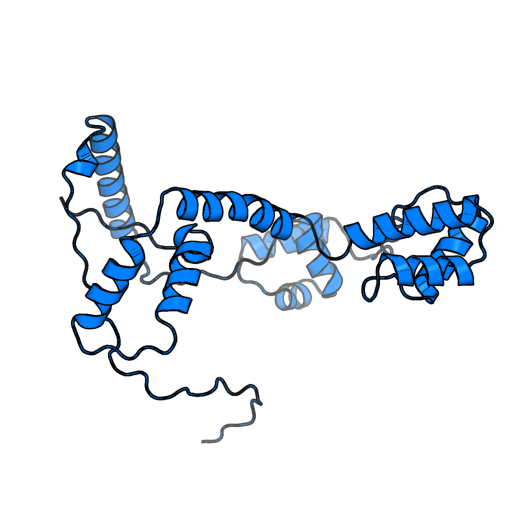R A N 1
ATOM 918 C CA . THR A 1 114 ? 33.062 -1.292 -10.205 1.00 83.12 114 THR A CA 1
ATOM 919 C C . THR A 1 114 ? 33.788 -0.662 -11.394 1.00 83.12 114 THR A C 1
ATOM 921 O O . THR A 1 114 ? 34.081 0.531 -11.368 1.00 83.12 114 THR A O 1
ATOM 924 N N . TYR A 1 115 ? 34.034 -1.436 -12.454 1.00 87.75 115 TYR A N 1
ATOM 925 C CA . TYR A 1 115 ? 34.781 -0.978 -13.628 1.00 87.75 115 TYR A CA 1
ATOM 926 C C . TYR A 1 115 ? 33.991 0.072 -14.412 1.00 87.75 115 TYR A C 1
ATOM 928 O O . TYR A 1 115 ? 34.538 1.113 -14.761 1.00 87.75 115 TYR A O 1
ATOM 936 N N . ASN A 1 116 ? 32.687 -0.146 -14.602 1.00 86.75 116 ASN A N 1
ATOM 937 C CA . ASN A 1 116 ? 31.812 0.818 -15.267 1.00 86.75 116 ASN A CA 1
ATOM 938 C C . ASN A 1 116 ? 31.745 2.154 -14.514 1.00 86.75 116 ASN A C 1
ATOM 940 O O . ASN A 1 116 ? 31.793 3.213 -15.135 1.00 86.75 116 ASN A O 1
ATOM 944 N N . TRP A 1 117 ? 31.656 2.129 -13.181 1.00 82.88 117 TRP A N 1
ATOM 945 C CA . TRP A 1 117 ? 31.691 3.353 -12.375 1.00 82.88 117 TRP A CA 1
ATOM 946 C C . TRP A 1 117 ? 33.042 4.058 -12.436 1.00 82.88 117 TRP A C 1
ATOM 948 O O . TRP A 1 117 ? 33.090 5.279 -12.568 1.00 82.88 117 TRP A O 1
ATOM 958 N N . TYR A 1 118 ? 34.135 3.302 -12.389 1.00 84.88 118 TYR A N 1
ATOM 959 C CA . TYR A 1 118 ? 35.478 3.856 -12.492 1.00 84.88 118 TYR A CA 1
ATOM 960 C C . TYR A 1 118 ? 35.715 4.525 -13.858 1.00 84.88 118 TYR A C 1
ATOM 962 O O . TYR A 1 118 ? 36.185 5.659 -13.913 1.00 84.88 118 TYR A O 1
ATOM 970 N N . GLU A 1 119 ? 35.321 3.879 -14.960 1.00 87.25 119 GLU A N 1
ATOM 971 C CA . GLU A 1 119 ? 35.389 4.463 -16.308 1.00 87.25 119 GLU A CA 1
ATOM 972 C C . GLU A 1 119 ? 34.496 5.708 -16.441 1.00 87.25 119 GLU A C 1
ATOM 974 O O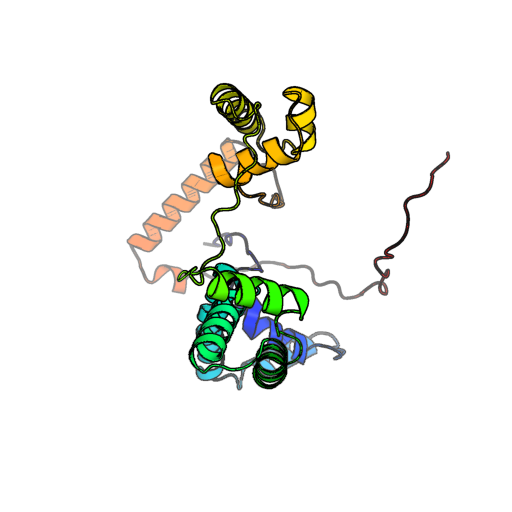 . GLU A 1 119 ? 34.901 6.698 -17.043 1.00 87.25 119 GLU A O 1
ATOM 979 N N . ARG A 1 120 ? 33.316 5.739 -15.803 1.00 85.19 120 ARG A N 1
ATOM 980 C CA . ARG A 1 120 ? 32.482 6.957 -15.751 1.00 85.19 120 ARG A CA 1
ATOM 981 C C . ARG A 1 120 ? 33.206 8.131 -15.083 1.00 85.19 120 ARG A C 1
ATOM 983 O O . ARG A 1 120 ? 33.103 9.252 -15.576 1.00 85.19 120 ARG A O 1
ATOM 990 N N . PHE A 1 121 ? 33.937 7.896 -13.991 1.00 82.81 121 PHE A N 1
ATOM 991 C CA . PHE A 1 121 ? 34.730 8.944 -13.333 1.00 82.81 121 PHE A CA 1
ATOM 992 C C . PHE A 1 121 ? 35.942 9.371 -14.169 1.00 82.81 121 PHE A C 1
ATOM 994 O O . PHE A 1 121 ? 36.242 10.562 -14.242 1.00 82.81 121 PHE A O 1
ATOM 1001 N N . LYS A 1 122 ? 36.583 8.426 -14.863 1.00 84.69 122 LYS A N 1
ATOM 1002 C CA . LYS A 1 122 ? 37.660 8.699 -15.825 1.00 84.69 122 LYS A CA 1
ATOM 1003 C C . LYS A 1 122 ? 37.185 9.561 -17.000 1.00 84.69 122 LYS A C 1
ATOM 1005 O O . LYS A 1 122 ? 37.905 10.456 -17.424 1.00 84.69 122 LYS A O 1
ATOM 1010 N N . ASN A 1 123 ? 35.942 9.364 -17.436 1.00 87.44 123 ASN A N 1
ATOM 1011 C CA . ASN A 1 123 ? 35.271 10.166 -18.463 1.00 87.44 123 ASN A CA 1
ATOM 1012 C C . ASN A 1 123 ? 34.699 11.501 -17.936 1.00 87.44 123 ASN A C 1
ATOM 1014 O O . ASN A 1 123 ? 33.877 12.126 -18.602 1.00 87.44 123 ASN A O 1
ATOM 1018 N N . GLY A 1 124 ? 35.110 11.954 -16.745 1.00 80.06 124 GLY A N 1
ATOM 1019 C CA . GLY A 1 124 ? 34.813 13.299 -16.237 1.00 80.06 124 GLY A CA 1
ATOM 1020 C C . GLY A 1 124 ? 33.518 13.444 -15.430 1.00 80.06 124 GLY A C 1
ATOM 1021 O O . GLY A 1 124 ? 33.196 14.551 -14.996 1.00 80.06 124 GLY A O 1
ATOM 1022 N N . ARG A 1 125 ? 32.774 12.360 -15.164 1.00 77.25 125 ARG A N 1
ATOM 1023 C CA . ARG A 1 125 ? 31.591 12.415 -14.286 1.00 77.25 125 ARG A CA 1
ATOM 1024 C C . ARG A 1 125 ? 32.003 12.768 -12.855 1.00 77.25 125 ARG A C 1
ATOM 1026 O O . ARG A 1 125 ? 32.955 12.213 -12.317 1.00 77.25 125 ARG A O 1
ATOM 1033 N N . THR A 1 126 ? 31.234 13.625 -12.184 1.00 71.94 126 THR A N 1
ATOM 1034 C CA . THR A 1 126 ? 31.448 13.964 -10.763 1.00 71.94 126 THR A CA 1
ATOM 1035 C C . THR A 1 126 ? 30.320 13.493 -9.844 1.00 71.94 126 THR A C 1
ATOM 1037 O O . THR A 1 126 ? 30.544 13.386 -8.638 1.00 71.94 126 THR A O 1
ATOM 1040 N N . SER A 1 127 ? 29.142 13.154 -10.372 1.00 75.44 127 SER A N 1
ATOM 1041 C CA . SER A 1 127 ? 28.023 12.644 -9.571 1.00 75.44 127 SER A CA 1
ATOM 1042 C C . SER A 1 127 ? 28.191 11.166 -9.197 1.00 75.44 127 SER A C 1
ATOM 1044 O O . SER A 1 127 ? 28.603 10.351 -10.025 1.00 75.44 127 SER A O 1
ATOM 1046 N N . THR A 1 128 ? 27.852 10.832 -7.950 1.00 66.31 128 THR A N 1
ATOM 1047 C CA . THR A 1 128 ? 27.795 9.461 -7.406 1.00 66.31 128 THR A CA 1
ATOM 1048 C C . THR A 1 128 ? 26.384 8.878 -7.398 1.00 66.31 128 THR A C 1
ATOM 1050 O O . THR A 1 128 ? 26.199 7.741 -6.970 1.00 66.31 128 THR A O 1
ATOM 1053 N N . ASP A 1 129 ? 25.391 9.664 -7.809 1.00 70.69 129 ASP A N 1
ATOM 1054 C CA . ASP A 1 129 ? 24.018 9.199 -7.966 1.00 70.69 129 ASP A CA 1
ATOM 1055 C C . ASP A 1 129 ? 23.868 8.459 -9.292 1.00 70.69 129 ASP A C 1
ATOM 1057 O O . ASP A 1 129 ? 24.574 8.776 -10.254 1.00 70.69 129 ASP A O 1
ATOM 1061 N N . ASP A 1 130 ? 22.983 7.457 -9.330 1.00 62.47 130 ASP A N 1
ATOM 1062 C CA . ASP A 1 130 ? 22.582 6.820 -10.586 1.00 62.47 130 ASP A CA 1
ATOM 1063 C C . ASP A 1 130 ? 22.074 7.907 -11.551 1.00 62.47 130 ASP A C 1
ATOM 1065 O O . ASP A 1 130 ? 21.476 8.890 -11.116 1.00 62.47 130 ASP A O 1
ATOM 1069 N N . ASP A 1 131 ? 22.350 7.754 -12.851 1.00 58.44 131 ASP A N 1
ATOM 1070 C CA . ASP A 1 131 ? 21.696 8.607 -13.847 1.00 58.44 131 ASP A CA 1
ATOM 1071 C C . ASP A 1 131 ? 20.187 8.448 -13.703 1.00 58.44 131 ASP A C 1
ATOM 1073 O O . ASP A 1 131 ? 19.720 7.336 -13.414 1.00 58.44 131 ASP A O 1
ATOM 1077 N N . ASP A 1 132 ? 19.438 9.526 -13.951 1.00 49.31 132 ASP A N 1
ATOM 1078 C CA . ASP A 1 132 ? 18.024 9.380 -14.260 1.00 49.31 132 ASP A CA 1
ATOM 1079 C C . ASP A 1 132 ? 17.946 8.299 -15.328 1.00 49.31 132 ASP A C 1
ATOM 1081 O O . ASP A 1 132 ? 18.582 8.394 -16.385 1.00 49.31 132 ASP A O 1
ATOM 1085 N N . CYS A 1 133 ? 17.269 7.198 -14.999 1.00 47.41 133 CYS A N 1
ATOM 1086 C CA . CYS A 1 133 ? 17.021 6.173 -15.989 1.00 47.41 133 CYS A CA 1
ATOM 1087 C C . CYS A 1 133 ? 16.364 6.923 -17.136 1.00 47.41 133 CYS A C 1
ATOM 1089 O O . CYS A 1 133 ? 15.326 7.545 -16.917 1.00 47.41 133 CYS A O 1
ATOM 1091 N N . SER A 1 134 ? 16.982 6.931 -18.320 1.00 43.00 134 SER A N 1
ATOM 1092 C CA . SER A 1 134 ? 16.294 7.429 -19.498 1.00 43.00 134 SER A CA 1
ATOM 1093 C C . SER A 1 134 ? 15.082 6.521 -19.640 1.00 43.00 134 SER A C 1
ATOM 1095 O O . SER A 1 134 ? 15.201 5.391 -20.125 1.00 43.00 134 SER A O 1
ATOM 1097 N N . VAL A 1 135 ? 13.942 6.959 -19.110 1.00 42.12 135 VAL A N 1
ATOM 1098 C CA . VAL A 1 135 ? 12.665 6.321 -19.346 1.00 42.12 135 VAL A CA 1
ATOM 1099 C C . VAL A 1 135 ? 12.567 6.366 -20.852 1.00 42.12 135 VAL A C 1
ATOM 1101 O O . VAL A 1 135 ? 12.536 7.440 -21.453 1.00 42.12 135 VAL A O 1
ATOM 1104 N N . ARG A 1 136 ? 12.686 5.195 -21.479 1.00 44.75 136 ARG A N 1
ATOM 1105 C CA . ARG A 1 136 ? 12.473 5.068 -22.913 1.00 44.75 136 ARG A CA 1
ATOM 1106 C C . ARG A 1 136 ? 11.150 5.784 -23.174 1.00 44.75 136 ARG A C 1
ATOM 1108 O O . ARG A 1 136 ? 10.196 5.422 -22.485 1.00 44.75 136 ARG A O 1
ATOM 1115 N N . PRO A 1 137 ? 11.079 6.794 -24.059 1.00 39.97 137 PRO A N 1
ATOM 1116 C CA . PRO A 1 137 ? 9.822 7.479 -24.294 1.00 39.97 137 PRO A CA 1
ATOM 1117 C C . PRO A 1 137 ? 8.846 6.427 -24.818 1.00 39.97 137 PRO A C 1
ATOM 1119 O O . PRO A 1 137 ? 8.958 5.962 -25.951 1.00 39.97 137 PRO A O 1
ATOM 1122 N N . LEU A 1 138 ? 7.973 5.951 -23.934 1.00 48.44 138 LEU A N 1
ATOM 1123 C CA . LEU A 1 138 ? 6.897 5.048 -24.277 1.00 48.44 138 LEU A CA 1
ATOM 1124 C C . LEU A 1 138 ? 5.834 5.954 -24.871 1.00 48.44 138 LEU A C 1
ATOM 1126 O O . LEU A 1 138 ? 5.217 6.759 -24.183 1.00 48.44 138 LEU A O 1
ATOM 1130 N N . THR A 1 139 ? 5.669 5.833 -26.177 1.00 48.47 139 THR A N 1
ATOM 1131 C CA . THR A 1 139 ? 4.666 6.506 -27.007 1.00 48.47 139 THR A CA 1
ATOM 1132 C C . THR A 1 139 ? 3.215 6.333 -26.526 1.00 48.47 139 THR A C 1
ATOM 1134 O O . THR A 1 139 ? 2.331 6.983 -27.066 1.00 48.47 139 THR A O 1
ATOM 1137 N N . ASP A 1 140 ? 2.974 5.531 -25.485 1.00 52.81 140 ASP A N 1
ATOM 1138 C CA . ASP A 1 140 ? 1.657 5.196 -24.932 1.00 52.81 140 ASP A CA 1
ATOM 1139 C C . ASP A 1 140 ? 1.334 5.908 -23.604 1.00 52.81 140 ASP A C 1
ATOM 1141 O O . ASP A 1 140 ? 0.256 5.721 -23.034 1.00 52.81 140 ASP A O 1
ATOM 1145 N N . THR A 1 141 ? 2.242 6.737 -23.088 1.00 58.25 141 THR A N 1
ATOM 1146 C CA . THR A 1 141 ? 2.051 7.506 -21.849 1.00 58.25 141 THR A CA 1
ATOM 1147 C C . THR A 1 141 ? 1.280 8.802 -22.138 1.00 58.25 141 THR A C 1
ATOM 1149 O O . THR A 1 141 ? 1.776 9.908 -21.929 1.00 58.25 141 THR A O 1
ATOM 1152 N N . THR A 1 142 ? 0.075 8.692 -22.702 1.00 70.06 142 THR A N 1
ATOM 1153 C CA . THR A 1 142 ? -0.803 9.852 -22.898 1.00 70.06 142 THR A CA 1
ATOM 1154 C C . THR A 1 142 ? -1.581 10.152 -21.610 1.00 70.06 142 THR A C 1
ATOM 1156 O O . THR A 1 142 ? -2.036 9.223 -20.935 1.00 70.06 142 THR A O 1
ATOM 1159 N N . PRO A 1 143 ? -1.822 11.435 -21.273 1.00 74.94 143 PRO A N 1
ATOM 1160 C CA . PRO A 1 143 ? -2.676 11.816 -20.140 1.00 74.94 143 PRO A CA 1
ATOM 1161 C C . PRO A 1 143 ? -4.081 11.194 -20.207 1.00 74.94 143 PRO A C 1
ATOM 1163 O O . PRO A 1 143 ? -4.725 10.961 -19.187 1.00 74.94 143 PRO A O 1
ATOM 1166 N N . GLU A 1 144 ? -4.545 10.884 -21.418 1.00 81.62 144 GLU A N 1
ATOM 1167 C CA . GLU A 1 144 ? -5.810 10.199 -21.670 1.00 81.62 144 GLU A CA 1
ATOM 1168 C C . GLU A 1 144 ? -5.821 8.765 -21.115 1.00 81.62 144 GLU A C 1
ATOM 1170 O O . GLU A 1 144 ? -6.799 8.346 -20.493 1.00 81.62 144 GLU A O 1
ATOM 1175 N N . ASN A 1 145 ? -4.722 8.022 -21.268 1.00 81.06 145 ASN A N 1
ATOM 1176 C CA . ASN A 1 145 ? -4.595 6.674 -20.716 1.00 81.06 145 ASN A CA 1
ATOM 1177 C C . ASN A 1 145 ? -4.577 6.699 -19.183 1.00 81.06 145 ASN A C 1
ATOM 1179 O O . ASN A 1 145 ? -5.138 5.807 -18.549 1.00 81.06 145 ASN A O 1
ATOM 1183 N N . PHE A 1 146 ? -4.020 7.750 -18.573 1.00 84.31 146 PHE A N 1
ATOM 1184 C CA . PHE A 1 146 ? -4.043 7.924 -17.118 1.00 84.31 146 PHE A CA 1
ATOM 1185 C C . PHE A 1 146 ? -5.456 8.134 -16.589 1.00 84.31 146 PHE A C 1
ATOM 1187 O O . PHE A 1 146 ? -5.845 7.500 -15.608 1.00 84.31 146 PHE A O 1
ATOM 1194 N N . ALA A 1 147 ? -6.229 8.996 -17.255 1.00 86.38 147 ALA A N 1
ATOM 1195 C CA . ALA A 1 147 ? -7.623 9.233 -16.905 1.00 86.38 147 ALA A CA 1
ATOM 1196 C C . ALA A 1 147 ? -8.433 7.932 -16.995 1.00 86.38 147 ALA A C 1
ATOM 1198 O O . ALA A 1 147 ? -9.100 7.561 -16.034 1.00 86.38 147 ALA A O 1
ATOM 1199 N N . LYS A 1 148 ? -8.270 7.169 -18.084 1.00 87.81 148 LYS A N 1
ATOM 1200 C CA . LYS A 1 148 ? -8.951 5.877 -18.269 1.00 87.81 148 LYS A CA 1
ATOM 1201 C C . LYS A 1 148 ? -8.572 4.843 -17.203 1.00 87.81 148 LYS A C 1
ATOM 1203 O O . LYS A 1 148 ? -9.456 4.188 -16.656 1.00 87.81 148 LYS A O 1
ATOM 1208 N N . VAL A 1 149 ? -7.282 4.708 -16.870 1.00 87.88 149 VAL A N 1
ATOM 1209 C CA . VAL A 1 149 ? -6.829 3.819 -15.780 1.00 87.88 149 VAL A CA 1
ATOM 1210 C C . VAL A 1 149 ? -7.448 4.249 -14.449 1.00 87.88 149 VAL A C 1
ATOM 1212 O O . VAL A 1 149 ? -7.958 3.411 -13.707 1.00 87.88 149 VAL A O 1
ATOM 1215 N N . ARG A 1 150 ? -7.435 5.552 -14.147 1.00 89.19 150 ARG A N 1
ATOM 1216 C CA . ARG A 1 150 ? -8.000 6.092 -12.908 1.00 89.19 150 ARG A CA 1
ATOM 1217 C C . ARG A 1 150 ? -9.500 5.821 -12.806 1.00 89.19 150 ARG A C 1
ATOM 1219 O O . ARG A 1 150 ? -9.953 5.385 -11.749 1.00 89.19 150 ARG A O 1
ATOM 1226 N N . ASP A 1 151 ? -10.245 6.045 -13.881 1.00 90.75 151 ASP A N 1
ATOM 1227 C CA . ASP A 1 151 ? -11.694 5.851 -13.909 1.00 90.75 151 ASP A CA 1
ATOM 1228 C C . ASP A 1 151 ? -12.070 4.378 -13.718 1.00 90.75 151 ASP A C 1
ATOM 1230 O O . ASP A 1 151 ? -12.935 4.074 -12.896 1.00 90.75 151 ASP A O 1
ATOM 1234 N N . LEU A 1 152 ? -11.362 3.452 -14.377 1.00 91.50 152 LEU A N 1
ATOM 1235 C CA . LEU A 1 152 ? -11.576 2.010 -14.196 1.00 91.50 152 LEU A CA 1
ATOM 1236 C C . LEU A 1 152 ? -11.338 1.566 -12.746 1.00 91.50 152 LEU A C 1
ATOM 1238 O O . LEU A 1 152 ? -12.130 0.807 -12.193 1.00 91.50 152 LEU A O 1
ATOM 1242 N N . ILE A 1 153 ? -10.294 2.080 -12.092 1.00 89.75 153 ILE A N 1
ATOM 1243 C CA . ILE A 1 153 ? -10.000 1.748 -10.687 1.00 89.75 153 ILE A CA 1
ATOM 1244 C C . ILE A 1 153 ? -11.038 2.347 -9.731 1.00 89.75 153 ILE A C 1
ATOM 1246 O O . ILE A 1 153 ? -11.349 1.756 -8.694 1.00 89.75 153 ILE A O 1
ATOM 1250 N N . LEU A 1 154 ? -11.557 3.541 -10.031 1.00 87.75 154 LEU A N 1
ATOM 1251 C CA . LEU A 1 154 ? -12.610 4.157 -9.222 1.00 87.75 154 LEU A CA 1
ATOM 1252 C C . LEU A 1 154 ? -13.930 3.388 -9.326 1.00 87.75 154 LEU A C 1
ATOM 1254 O O . LEU A 1 154 ? -14.656 3.334 -8.333 1.00 87.75 154 LEU A O 1
ATOM 1258 N N . GLN A 1 155 ? -14.206 2.778 -10.481 1.00 89.31 155 GLN A N 1
ATOM 1259 C CA . GLN A 1 155 ? -15.347 1.882 -10.675 1.00 89.31 155 GLN A CA 1
ATOM 1260 C C . GLN A 1 155 ? -15.159 0.561 -9.922 1.00 89.31 155 GLN A C 1
ATOM 1262 O O . GLN A 1 155 ? -16.040 0.168 -9.157 1.00 89.31 155 GLN A O 1
ATOM 1267 N N . ASP A 1 156 ? -14.006 -0.094 -10.081 1.00 86.12 156 ASP A N 1
ATOM 1268 C CA . ASP A 1 156 ? -13.669 -1.304 -9.335 1.00 86.12 156 ASP A CA 1
ATOM 1269 C C . ASP A 1 156 ? -12.210 -1.302 -8.852 1.00 86.12 156 ASP A C 1
ATOM 1271 O O . ASP A 1 156 ? -11.246 -1.454 -9.603 1.00 86.12 156 ASP A O 1
ATOM 1275 N N . ARG A 1 157 ? -12.052 -1.204 -7.528 1.00 85.81 157 ARG A N 1
ATOM 1276 C CA . ARG A 1 157 ? -10.744 -1.202 -6.855 1.00 85.81 157 ARG A CA 1
ATOM 1277 C C . ARG A 1 157 ? -10.091 -2.585 -6.777 1.00 85.81 157 ARG A C 1
ATOM 1279 O O . ARG A 1 157 ? -8.991 -2.695 -6.237 1.00 85.81 157 ARG A O 1
ATOM 1286 N N . ARG A 1 158 ? -10.768 -3.644 -7.231 1.00 86.06 158 ARG A N 1
ATOM 1287 C CA . ARG A 1 158 ? -10.274 -5.031 -7.202 1.00 86.06 158 ARG A CA 1
ATOM 1288 C C . ARG A 1 158 ? -9.659 -5.481 -8.523 1.00 86.06 158 ARG A C 1
ATOM 1290 O O . ARG A 1 158 ? -9.125 -6.589 -8.560 1.00 86.06 158 ARG A O 1
ATOM 1297 N N . LEU A 1 159 ? -9.705 -4.641 -9.558 1.00 86.81 159 LEU A N 1
ATOM 1298 C CA . LEU A 1 159 ? -9.134 -4.948 -10.865 1.00 86.81 159 LEU A CA 1
ATOM 1299 C C . LEU A 1 159 ? -7.659 -5.325 -10.747 1.00 86.81 159 LEU A C 1
ATOM 1301 O O . LEU A 1 159 ? -6.867 -4.654 -10.073 1.00 86.81 159 LEU A O 1
ATOM 1305 N N . ILE A 1 160 ? -7.284 -6.408 -11.426 1.00 88.38 160 ILE A N 1
ATOM 1306 C CA . ILE A 1 160 ? -5.880 -6.784 -11.548 1.00 88.38 160 ILE A CA 1
ATOM 1307 C C . ILE A 1 160 ? -5.248 -6.045 -12.727 1.00 88.38 160 ILE A C 1
ATOM 1309 O O . ILE A 1 160 ? -5.920 -5.631 -13.669 1.00 88.38 160 ILE A O 1
ATOM 1313 N N . ILE A 1 161 ? -3.920 -5.905 -12.701 1.00 89.19 161 ILE A N 1
ATOM 1314 C CA . ILE A 1 161 ? -3.173 -5.222 -13.771 1.00 89.19 161 ILE A CA 1
ATOM 1315 C C . ILE A 1 161 ? -3.485 -5.849 -15.139 1.00 89.19 161 ILE A C 1
ATOM 1317 O O . ILE A 1 161 ? -3.584 -5.131 -16.128 1.00 89.19 161 ILE A O 1
ATOM 1321 N N . GLN A 1 162 ? -3.714 -7.164 -15.186 1.00 90.50 162 GLN A N 1
ATOM 1322 C CA . GLN A 1 162 ? -4.091 -7.863 -16.413 1.00 90.50 162 GLN A CA 1
ATOM 1323 C C . GLN A 1 162 ? -5.428 -7.375 -16.993 1.00 90.50 162 GLN A C 1
ATOM 1325 O O . GLN A 1 162 ? -5.527 -7.218 -18.207 1.00 90.50 162 GLN A O 1
ATOM 1330 N N . ASP A 1 163 ? -6.426 -7.086 -16.155 1.00 90.69 163 ASP A N 1
ATOM 1331 C CA . ASP A 1 163 ? -7.728 -6.584 -16.611 1.00 90.69 163 ASP A CA 1
ATOM 1332 C C . ASP A 1 163 ? -7.579 -5.191 -17.225 1.00 90.69 163 ASP A C 1
ATOM 1334 O O . ASP A 1 163 ? -8.146 -4.907 -18.280 1.00 90.69 163 ASP A O 1
ATOM 1338 N N . LEU A 1 164 ? -6.744 -4.343 -16.613 1.00 90.81 164 LEU A N 1
ATOM 1339 C CA . LEU A 1 164 ? -6.412 -3.018 -17.140 1.00 90.81 164 LEU A CA 1
ATOM 1340 C C . LEU A 1 164 ? -5.695 -3.113 -18.492 1.00 90.81 164 LEU A C 1
ATOM 1342 O O . LEU A 1 164 ? -6.042 -2.380 -19.416 1.00 90.81 164 LEU A O 1
ATOM 1346 N N . CYS A 1 165 ? -4.745 -4.042 -18.631 1.00 90.81 165 CYS A N 1
ATOM 1347 C CA . CYS A 1 165 ? -4.042 -4.281 -19.895 1.00 90.81 165 CYS A CA 1
ATOM 1348 C C . CYS A 1 165 ? -5.016 -4.698 -20.998 1.00 90.81 165 CYS A C 1
ATOM 1350 O O . CYS A 1 165 ? -4.997 -4.134 -22.087 1.00 90.81 165 CYS A O 1
ATOM 1352 N N . ASN A 1 166 ? -5.892 -5.658 -20.697 1.00 90.75 166 ASN A N 1
ATOM 1353 C CA . ASN A 1 166 ? -6.857 -6.187 -21.656 1.00 90.75 166 ASN A CA 1
ATOM 1354 C C . ASN A 1 166 ? -7.895 -5.129 -22.064 1.00 90.75 166 ASN A C 1
ATOM 1356 O O . ASN A 1 166 ? -8.287 -5.072 -23.224 1.00 90.75 166 ASN A O 1
ATOM 1360 N N . THR A 1 167 ? -8.319 -4.284 -21.121 1.00 90.00 167 THR A N 1
ATOM 1361 C CA . THR A 1 167 ? -9.342 -3.253 -21.357 1.00 90.00 167 THR A CA 1
ATOM 1362 C C . THR A 1 167 ? -8.791 -2.068 -22.146 1.00 90.00 167 THR A C 1
ATOM 1364 O O . THR A 1 167 ? -9.474 -1.529 -23.013 1.00 90.00 167 THR A O 1
ATOM 1367 N N . LEU A 1 168 ? -7.559 -1.647 -21.849 1.00 87.69 168 LEU A N 1
ATOM 1368 C CA . LEU A 1 168 ? -6.958 -0.441 -22.426 1.00 87.69 168 LEU A CA 1
ATOM 1369 C C . LEU A 1 168 ? -5.996 -0.731 -23.584 1.00 87.69 168 LEU A C 1
ATOM 1371 O O . LEU A 1 168 ? -5.510 0.204 -24.212 1.00 87.69 168 LEU A O 1
ATOM 1375 N N . GLY A 1 169 ? -5.698 -2.004 -23.858 1.00 86.50 169 GLY A N 1
ATOM 1376 C CA . GLY A 1 169 ? -4.713 -2.405 -24.865 1.00 86.50 169 GLY A CA 1
ATOM 1377 C C . GLY A 1 169 ? -3.279 -1.994 -24.515 1.00 86.50 169 GLY A C 1
ATOM 1378 O O . GLY A 1 169 ? -2.435 -1.894 -25.401 1.00 86.50 169 GLY A O 1
ATOM 1379 N N . LEU A 1 170 ? -2.997 -1.727 -23.237 1.00 86.19 170 LEU A N 1
ATOM 1380 C CA . LEU A 1 170 ? -1.692 -1.268 -22.768 1.00 86.19 170 LEU A CA 1
ATOM 1381 C C . LEU A 1 170 ? -0.807 -2.442 -22.358 1.00 86.19 170 LEU A C 1
ATOM 1383 O O . LEU A 1 170 ? -1.280 -3.488 -21.910 1.00 86.19 170 LEU A O 1
ATOM 1387 N N . SER A 1 171 ? 0.508 -2.247 -22.455 1.00 86.19 171 SER A N 1
ATOM 1388 C CA . SER A 1 171 ? 1.445 -3.222 -21.902 1.00 86.19 171 SER A CA 1
ATOM 1389 C C . SER A 1 171 ? 1.382 -3.241 -20.372 1.00 86.19 171 SER A C 1
ATOM 1391 O O . SER A 1 171 ? 1.200 -2.207 -19.723 1.00 86.19 171 SER A O 1
ATOM 1393 N N . TYR A 1 172 ? 1.633 -4.414 -19.787 1.00 88.12 172 TYR A N 1
ATOM 1394 C CA . TYR A 1 172 ? 1.689 -4.601 -18.334 1.00 88.12 172 TYR A CA 1
ATOM 1395 C C . TYR A 1 172 ? 2.618 -3.602 -17.636 1.00 88.12 172 TYR A C 1
ATOM 1397 O O . TYR A 1 172 ? 2.264 -3.051 -16.595 1.00 88.12 172 TYR A O 1
ATOM 1405 N N . GLY A 1 173 ? 3.788 -3.335 -18.228 1.00 83.94 173 GLY A N 1
ATOM 1406 C CA . GLY A 1 173 ? 4.757 -2.387 -17.680 1.00 83.94 173 GLY A CA 1
ATOM 1407 C C . GLY A 1 173 ? 4.213 -0.960 -17.607 1.00 83.94 173 GLY A C 1
ATOM 1408 O O . GLY A 1 173 ? 4.433 -0.287 -16.606 1.00 83.94 173 GLY A O 1
ATOM 1409 N N . ILE A 1 174 ? 3.449 -0.527 -18.616 1.00 83.50 174 ILE A N 1
ATOM 1410 C CA . ILE A 1 174 ? 2.806 0.795 -18.626 1.00 83.50 174 ILE A CA 1
ATOM 1411 C C . ILE A 1 174 ? 1.727 0.865 -17.544 1.00 83.50 174 ILE A C 1
ATOM 1413 O O . ILE A 1 174 ? 1.730 1.796 -16.745 1.00 83.50 174 ILE A O 1
ATOM 1417 N N . CYS A 1 175 ? 0.838 -0.130 -17.453 1.00 86.94 175 CYS A N 1
ATOM 1418 C CA . CYS A 1 175 ? -0.183 -0.154 -16.401 1.00 86.94 175 CYS A CA 1
ATOM 1419 C C . CYS A 1 175 ? 0.442 -0.150 -14.999 1.00 86.94 175 CYS A C 1
ATOM 1421 O O . CYS A 1 175 ? -0.046 0.547 -14.111 1.00 86.94 175 CYS A O 1
ATOM 1423 N N . GLN A 1 176 ? 1.535 -0.890 -14.798 1.00 87.00 176 GLN A N 1
ATOM 1424 C CA . GLN A 1 176 ? 2.263 -0.896 -13.533 1.00 87.00 176 GLN A CA 1
ATOM 1425 C C . GLN A 1 176 ? 2.864 0.479 -13.214 1.00 87.00 176 GLN A C 1
ATOM 1427 O O . GLN A 1 176 ? 2.689 0.945 -12.091 1.00 87.00 176 GLN A O 1
ATOM 1432 N N . LEU A 1 177 ? 3.511 1.126 -14.189 1.00 85.38 177 LEU A N 1
ATOM 1433 C CA . LEU A 1 177 ? 4.091 2.466 -14.054 1.00 85.38 177 LEU A CA 1
ATOM 1434 C C . LEU A 1 177 ? 3.028 3.495 -13.658 1.00 85.38 177 LEU A C 1
ATOM 1436 O O . LEU A 1 177 ? 3.196 4.211 -12.678 1.00 85.38 177 LEU A O 1
ATOM 1440 N N . ILE A 1 178 ? 1.900 3.512 -14.373 1.00 86.62 178 ILE A N 1
ATOM 1441 C CA . ILE A 1 178 ? 0.788 4.432 -14.104 1.00 86.62 178 ILE A CA 1
ATOM 1442 C C . ILE A 1 178 ? 0.261 4.229 -12.682 1.00 86.62 178 ILE A C 1
ATOM 1444 O O . ILE A 1 178 ? 0.038 5.191 -11.952 1.00 86.62 178 ILE A O 1
ATOM 1448 N N . LEU A 1 179 ? 0.080 2.976 -12.263 1.00 87.38 179 LEU A N 1
ATOM 1449 C CA . LEU A 1 179 ? -0.388 2.667 -10.918 1.00 87.38 179 LEU A CA 1
ATOM 1450 C C . LEU A 1 179 ? 0.597 3.131 -9.842 1.00 87.38 179 LEU A C 1
ATOM 1452 O O . LEU A 1 179 ? 0.162 3.729 -8.862 1.00 87.38 179 LEU A O 1
ATOM 1456 N N . SER A 1 180 ? 1.894 2.849 -9.993 1.00 84.81 180 SER A N 1
ATOM 1457 C CA . SER A 1 180 ? 2.877 3.093 -8.933 1.00 84.81 180 SER A CA 1
ATOM 1458 C C . SER A 1 180 ? 3.479 4.494 -8.926 1.00 84.81 180 SER A C 1
ATOM 1460 O O . SER A 1 180 ? 3.761 5.002 -7.846 1.00 84.81 180 SER A O 1
ATOM 1462 N N . GLU A 1 181 ? 3.705 5.100 -10.090 1.00 81.62 181 GLU A N 1
ATOM 1463 C CA . GLU A 1 181 ? 4.430 6.372 -10.224 1.00 81.62 181 GLU A CA 1
ATOM 1464 C C . GLU A 1 181 ? 3.477 7.556 -10.415 1.00 81.62 181 GLU A C 1
ATOM 1466 O O . GLU A 1 181 ? 3.606 8.549 -9.706 1.00 81.62 181 GLU A O 1
ATOM 1471 N N . GLU A 1 182 ? 2.468 7.428 -11.283 1.00 83.25 182 GLU A N 1
ATOM 1472 C CA . GLU A 1 182 ? 1.532 8.527 -11.581 1.00 83.25 182 GLU A CA 1
ATOM 1473 C C . GLU A 1 182 ? 0.393 8.620 -10.555 1.00 83.25 182 GLU A C 1
ATOM 1475 O O . GLU A 1 182 ? 0.096 9.684 -10.013 1.00 83.25 182 GLU A O 1
ATOM 1480 N N . LEU A 1 183 ? -0.256 7.490 -10.255 1.00 83.31 183 LEU A N 1
ATOM 1481 C CA . LEU A 1 183 ? -1.378 7.431 -9.310 1.00 83.31 183 LEU A CA 1
ATOM 1482 C C . LEU A 1 183 ? -0.931 7.159 -7.866 1.00 83.31 183 LEU A C 1
ATOM 1484 O O . LEU A 1 183 ? -1.753 7.237 -6.950 1.00 83.31 183 LEU A O 1
ATOM 1488 N N . ASN A 1 184 ? 0.349 6.824 -7.659 1.00 85.12 184 ASN A N 1
ATOM 1489 C CA . ASN A 1 184 ? 0.944 6.484 -6.363 1.00 85.12 184 ASN A CA 1
ATOM 1490 C C . ASN A 1 184 ? 0.123 5.449 -5.560 1.00 85.12 184 ASN A C 1
ATOM 1492 O O . ASN A 1 184 ? -0.026 5.517 -4.334 1.00 85.12 184 ASN A O 1
ATOM 1496 N N . MET A 1 185 ? -0.460 4.483 -6.267 1.00 84.75 185 MET A N 1
ATOM 1497 C CA . MET A 1 185 ? -1.271 3.420 -5.695 1.00 84.75 185 MET A CA 1
ATOM 1498 C C . MET A 1 185 ? -0.410 2.227 -5.299 1.00 84.75 185 MET A C 1
ATOM 1500 O O . MET A 1 185 ? 0.545 1.836 -5.970 1.00 84.75 185 MET A O 1
ATOM 1504 N N . ARG A 1 186 ? -0.790 1.591 -4.190 1.00 83.00 186 ARG A N 1
ATOM 1505 C CA . ARG A 1 186 ? -0.165 0.359 -3.704 1.00 83.00 186 ARG A CA 1
ATOM 1506 C C . ARG A 1 186 ? -1.217 -0.719 -3.547 1.00 83.00 186 ARG A C 1
ATOM 1508 O O . ARG A 1 186 ? -2.331 -0.452 -3.102 1.00 83.00 186 ARG A O 1
ATOM 1515 N N . ARG A 1 187 ? -0.843 -1.959 -3.863 1.00 83.25 187 ARG A N 1
ATOM 1516 C CA . ARG A 1 187 ? -1.717 -3.110 -3.642 1.00 83.25 187 ARG A CA 1
ATOM 1517 C C . ARG A 1 187 ? -1.870 -3.352 -2.144 1.00 83.25 187 ARG A C 1
ATOM 1519 O O . ARG A 1 187 ? -0.891 -3.651 -1.462 1.00 83.25 187 ARG A O 1
ATOM 1526 N N . ILE A 1 188 ? -3.102 -3.275 -1.657 1.00 82.38 188 ILE A N 1
ATOM 1527 C CA . ILE A 1 188 ? -3.459 -3.608 -0.278 1.00 82.38 188 ILE A CA 1
ATOM 1528 C C . ILE A 1 188 ? -4.229 -4.925 -0.311 1.00 82.38 188 ILE A C 1
ATOM 1530 O O . ILE A 1 188 ? -5.191 -5.069 -1.062 1.00 82.38 188 ILE A O 1
ATOM 1534 N N . ALA A 1 189 ? -3.788 -5.902 0.480 1.00 74.25 189 ALA A N 1
ATOM 1535 C CA . ALA A 1 189 ? -4.521 -7.151 0.625 1.00 74.25 189 ALA A CA 1
ATOM 1536 C C . ALA A 1 189 ? -5.877 -6.877 1.291 1.00 74.25 189 ALA A C 1
ATOM 1538 O O . ALA A 1 189 ? -5.947 -6.163 2.296 1.00 74.25 189 ALA A O 1
ATOM 1539 N N . ALA A 1 190 ? -6.947 -7.447 0.732 1.00 74.12 190 ALA A N 1
ATOM 1540 C CA . ALA A 1 190 ? -8.267 -7.366 1.340 1.00 74.12 190 ALA A CA 1
ATOM 1541 C C . ALA A 1 190 ? -8.220 -7.963 2.753 1.00 74.12 190 ALA A C 1
ATOM 1543 O O . ALA A 1 190 ? -7.630 -9.021 2.977 1.00 74.12 190 ALA A O 1
ATOM 1544 N N . ARG A 1 191 ? -8.839 -7.272 3.711 1.00 80.00 191 ARG A N 1
ATOM 1545 C CA . ARG A 1 191 ? -9.010 -7.786 5.069 1.00 80.00 191 ARG A CA 1
ATOM 1546 C C . ARG A 1 191 ? -10.302 -8.582 5.126 1.00 80.00 191 ARG A C 1
ATOM 1548 O O . ARG A 1 191 ? -11.320 -8.141 4.594 1.00 80.00 191 ARG A O 1
ATOM 1555 N N . PHE A 1 192 ? -10.249 -9.746 5.761 1.00 77.56 192 PHE A N 1
ATOM 1556 C CA . PHE A 1 192 ? -11.449 -10.523 6.023 1.00 77.56 192 PHE A CA 1
ATOM 1557 C C . PHE A 1 192 ? -12.352 -9.740 6.978 1.00 77.56 192 PHE A C 1
ATOM 1559 O O . PHE A 1 192 ? -11.900 -9.267 8.020 1.00 77.56 192 PHE A O 1
ATOM 1566 N N . VAL A 1 193 ? -13.618 -9.588 6.600 1.00 77.06 193 VAL A N 1
ATOM 1567 C CA . VAL A 1 193 ? -14.649 -8.983 7.440 1.00 77.06 193 VAL A CA 1
ATOM 1568 C C . VAL A 1 193 ? -15.580 -10.123 7.850 1.00 7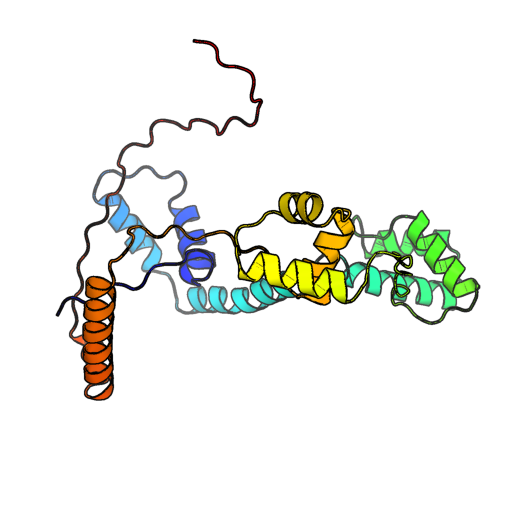7.06 193 VAL A C 1
ATOM 1570 O O . VAL A 1 193 ? -16.248 -10.665 6.970 1.00 77.06 193 VAL A O 1
ATOM 1573 N N . PRO A 1 194 ? -15.626 -10.509 9.141 1.00 73.62 194 PRO A N 1
ATOM 1574 C CA . PRO A 1 194 ? -16.356 -11.697 9.594 1.00 73.62 194 PRO A CA 1
ATOM 1575 C C . PRO A 1 194 ? -17.838 -11.728 9.224 1.00 73.62 194 PRO A C 1
ATOM 1577 O O . PRO A 1 194 ? -18.407 -12.802 9.055 1.00 73.62 194 PRO A O 1
ATOM 1580 N N . ARG A 1 195 ? -18.467 -10.557 9.083 1.00 81.06 195 ARG A N 1
ATOM 1581 C CA . ARG A 1 195 ? -19.880 -10.443 8.730 1.00 81.06 195 ARG A CA 1
ATOM 1582 C C . ARG A 1 195 ? -20.152 -9.182 7.920 1.00 81.06 195 ARG A C 1
ATOM 1584 O O . ARG A 1 195 ? -19.632 -8.111 8.229 1.00 81.06 195 ARG A O 1
ATOM 1591 N N . LEU A 1 196 ? -21.007 -9.306 6.908 1.00 83.44 196 LEU A N 1
ATOM 1592 C CA . LEU A 1 196 ? -21.546 -8.163 6.180 1.00 83.44 196 LEU A CA 1
ATOM 1593 C C . LEU A 1 196 ? -22.689 -7.548 7.000 1.00 83.44 196 LEU A C 1
ATOM 1595 O O . LEU A 1 196 ? -23.685 -8.220 7.256 1.00 83.44 196 LEU A O 1
ATOM 1599 N N . LEU A 1 197 ? -22.528 -6.296 7.428 1.00 83.12 197 LEU A N 1
ATOM 1600 C CA . LEU A 1 197 ? -23.529 -5.592 8.234 1.00 83.12 197 LEU A CA 1
ATOM 1601 C C . LEU A 1 197 ? -24.563 -4.891 7.352 1.00 83.12 197 LEU A C 1
ATOM 1603 O O . LEU A 1 197 ? -24.193 -4.234 6.369 1.00 83.12 197 LEU A O 1
ATOM 1607 N N . GLN A 1 198 ? -25.827 -4.961 7.763 1.00 87.69 198 GLN A N 1
ATOM 1608 C CA . GLN A 1 198 ? -26.908 -4.150 7.201 1.00 87.69 198 GLN A CA 1
ATOM 1609 C C . GLN A 1 198 ? -26.794 -2.689 7.658 1.00 87.69 198 GLN A C 1
ATOM 1611 O O . GLN A 1 198 ? -26.014 -2.352 8.554 1.00 87.69 198 GLN A O 1
ATOM 1616 N N . ASN A 1 199 ? -27.524 -1.782 7.008 1.00 85.00 199 ASN A N 1
ATOM 1617 C CA . ASN A 1 199 ? -27.407 -0.350 7.297 1.00 85.00 199 ASN A CA 1
ATOM 1618 C C . ASN A 1 199 ? -27.929 0.002 8.695 1.00 85.00 199 ASN A C 1
ATOM 1620 O O . ASN A 1 199 ? -27.334 0.840 9.370 1.00 85.00 199 ASN A O 1
ATOM 1624 N N . GLU A 1 200 ? -28.969 -0.688 9.151 1.00 85.19 200 GLU A N 1
ATOM 1625 C CA . GLU A 1 200 ? -29.559 -0.543 10.480 1.00 85.19 200 GLU A CA 1
ATOM 1626 C C . GLU A 1 200 ? -28.554 -0.964 11.564 1.00 85.19 200 GLU A C 1
ATOM 1628 O O . GLU A 1 200 ? -28.320 -0.228 12.520 1.00 85.19 200 GLU A O 1
ATOM 1633 N N . GLU A 1 201 ? -27.865 -2.094 11.366 1.00 74.50 201 GLU A N 1
ATOM 1634 C CA . GLU A 1 201 ? -26.816 -2.581 12.274 1.00 74.50 201 GLU A CA 1
ATOM 1635 C C . GLU A 1 201 ? -25.627 -1.607 12.343 1.00 74.50 201 GLU A C 1
ATOM 1637 O O . GLU A 1 201 ? -25.064 -1.380 13.413 1.00 74.50 201 GLU A O 1
ATOM 1642 N N . LYS A 1 202 ? -25.241 -0.993 11.214 1.00 81.88 202 LYS A N 1
ATOM 1643 C CA . LYS A 1 202 ? -24.188 0.039 11.192 1.00 81.88 202 LYS A CA 1
ATOM 1644 C C . LYS A 1 202 ? -24.602 1.279 11.977 1.00 81.88 202 LYS A C 1
ATOM 1646 O O . LYS A 1 202 ? -23.781 1.808 12.721 1.00 81.88 202 LYS A O 1
ATOM 1651 N N . GLN A 1 203 ? -25.842 1.739 11.806 1.00 80.69 203 GLN A N 1
ATOM 1652 C CA . GLN A 1 203 ? -26.352 2.911 12.518 1.00 80.69 203 GLN A CA 1
ATOM 1653 C C . GLN A 1 203 ? -26.401 2.669 14.022 1.00 80.69 203 GLN A C 1
ATOM 1655 O O . GLN A 1 203 ? -25.854 3.467 14.778 1.00 80.69 203 GLN A O 1
ATOM 1660 N N . HIS A 1 204 ? -26.945 1.529 14.446 1.00 82.56 204 HIS A N 1
ATOM 1661 C CA . HIS A 1 204 ? -26.990 1.171 15.858 1.00 82.56 204 HIS A CA 1
ATOM 1662 C C . HIS A 1 204 ? -25.586 1.119 16.483 1.00 82.56 204 HIS A C 1
ATOM 1664 O O . HIS A 1 204 ? -25.344 1.702 17.536 1.00 82.56 204 HIS A O 1
ATOM 1670 N N . ARG A 1 205 ? -24.612 0.509 15.791 1.00 85.94 205 ARG A N 1
ATOM 1671 C CA . ARG A 1 205 ? -23.215 0.489 16.256 1.00 85.94 205 ARG A CA 1
ATOM 1672 C C . ARG A 1 205 ? -22.612 1.888 16.386 1.00 85.94 205 ARG A C 1
ATOM 1674 O O . ARG A 1 205 ? -21.885 2.143 17.339 1.00 85.94 205 ARG A O 1
ATOM 1681 N N . LEU A 1 206 ? -22.891 2.789 15.442 1.00 83.06 206 LEU A N 1
ATOM 1682 C CA . LEU A 1 206 ? -22.415 4.175 15.508 1.00 83.06 206 LEU A CA 1
ATOM 1683 C C . LEU A 1 206 ? -23.022 4.937 16.689 1.00 83.06 206 LEU A C 1
ATOM 1685 O O . LEU A 1 206 ? -22.320 5.723 17.320 1.00 83.06 206 LEU A O 1
ATOM 1689 N N . GLU A 1 207 ? -24.300 4.710 16.982 1.00 86.56 207 GLU A N 1
ATOM 1690 C CA . GLU A 1 207 ? -24.995 5.319 18.116 1.00 86.56 207 GLU A CA 1
ATOM 1691 C C . GLU A 1 207 ? -24.383 4.876 19.450 1.00 86.56 207 GLU A C 1
ATOM 1693 O O . GLU A 1 207 ? -23.976 5.725 20.243 1.00 86.56 207 GLU A O 1
ATOM 1698 N N . VAL A 1 208 ? -24.179 3.568 19.636 1.00 82.69 208 VAL A N 1
ATOM 1699 C CA . VAL A 1 208 ? -23.513 3.011 20.826 1.00 82.69 208 VAL A CA 1
ATOM 1700 C C . VAL A 1 208 ? -22.092 3.565 20.982 1.00 82.69 208 VAL A C 1
ATOM 1702 O O . VAL A 1 208 ? -21.711 4.008 22.063 1.00 82.69 208 VAL A O 1
ATOM 1705 N N . CYS A 1 209 ? -21.304 3.622 19.900 1.00 85.19 209 CYS A N 1
ATOM 1706 C CA . CYS A 1 209 ? -19.955 4.195 19.955 1.00 85.19 209 CYS A CA 1
ATOM 1707 C C . CYS A 1 209 ? -19.948 5.681 20.349 1.00 85.19 209 CYS A C 1
ATOM 1709 O O . CYS A 1 209 ? -19.029 6.118 21.042 1.00 85.19 209 CYS A O 1
ATOM 1711 N N . ARG A 1 210 ? -20.938 6.468 19.907 1.00 84.44 210 ARG A N 1
ATOM 1712 C CA . ARG A 1 210 ? -21.055 7.887 20.280 1.00 84.44 210 ARG A CA 1
ATOM 1713 C C . ARG A 1 210 ? -21.406 8.060 21.751 1.00 84.44 210 ARG A C 1
ATOM 1715 O O . ARG A 1 210 ? -20.825 8.927 22.397 1.00 84.44 210 ARG A O 1
ATOM 1722 N N . GLU A 1 211 ? -22.305 7.234 22.273 1.00 87.75 211 GLU A N 1
ATOM 1723 C CA . GLU A 1 211 ? -22.667 7.258 23.692 1.00 87.75 211 GLU A CA 1
ATOM 1724 C C . GLU A 1 211 ? -21.455 6.922 24.570 1.00 87.75 211 GLU A C 1
ATOM 1726 O O . GLU A 1 211 ? -21.102 7.668 25.480 1.00 87.75 211 GLU A O 1
ATOM 1731 N N . PHE A 1 212 ? -20.712 5.879 24.205 1.00 84.31 212 PHE A N 1
ATOM 1732 C CA . PHE A 1 212 ? -19.452 5.527 24.853 1.00 84.31 212 PHE A CA 1
ATOM 1733 C C . PHE A 1 212 ? -18.395 6.633 24.786 1.00 84.31 212 PHE A C 1
ATOM 1735 O O . PHE A 1 212 ? -17.695 6.891 25.766 1.00 84.31 212 PHE A O 1
ATOM 1742 N N . GLN A 1 213 ? -18.289 7.327 23.651 1.00 87.94 213 GLN A N 1
ATOM 1743 C CA . GLN A 1 213 ? -17.387 8.467 23.521 1.00 87.94 213 GLN A CA 1
ATOM 1744 C C . GLN A 1 213 ? -17.782 9.617 24.456 1.00 87.94 213 GLN A C 1
ATOM 1746 O O . GLN A 1 213 ? -16.904 10.258 25.031 1.00 87.94 213 GLN A O 1
ATOM 1751 N N . LYS A 1 214 ? -19.082 9.870 24.624 1.00 89.88 214 LYS A N 1
ATOM 1752 C CA . LYS A 1 214 ? -19.596 10.894 25.536 1.00 89.88 214 LYS A CA 1
ATOM 1753 C C . LYS A 1 214 ? -19.291 10.547 26.995 1.00 89.88 214 LYS A C 1
ATOM 1755 O O . LYS A 1 214 ? -18.752 11.384 27.711 1.00 89.88 214 LYS A O 1
ATOM 1760 N N . GLN A 1 215 ? -19.526 9.303 27.406 1.00 86.06 215 GLN A N 1
ATOM 1761 C CA . GLN A 1 215 ? -19.225 8.844 28.767 1.00 86.06 215 GLN A CA 1
ATOM 1762 C C . GLN A 1 215 ? -17.729 8.956 29.108 1.00 86.06 215 GLN A C 1
ATOM 1764 O O . GLN A 1 215 ? -17.375 9.369 30.209 1.00 86.06 215 GLN A O 1
ATOM 1769 N N . LEU A 1 216 ? -16.841 8.679 28.147 1.00 85.50 216 LEU A N 1
ATOM 1770 C CA . LEU A 1 216 ? -15.393 8.882 28.297 1.00 85.50 216 LEU A CA 1
ATOM 1771 C C . LEU A 1 216 ? -14.988 10.356 28.440 1.00 85.50 216 LEU A C 1
ATOM 1773 O O . LEU A 1 216 ? -13.979 10.652 29.080 1.00 85.50 216 LEU A O 1
ATOM 1777 N N . GLN A 1 217 ? -15.729 11.276 27.814 1.00 87.25 217 GLN A N 1
ATOM 1778 C CA . GLN A 1 217 ? -15.491 12.717 27.951 1.00 87.25 217 GLN A CA 1
ATOM 1779 C C . GLN A 1 217 ? -15.971 13.247 29.305 1.00 87.25 217 GLN A C 1
ATOM 1781 O O . GLN A 1 217 ? -15.333 14.135 29.866 1.00 87.25 217 GLN A O 1
ATOM 1786 N N . GLU A 1 218 ? -17.079 12.711 29.819 1.00 91.56 218 GLU A N 1
ATOM 1787 C CA . GLU A 1 218 ? -17.657 13.102 31.107 1.00 91.56 218 GLU A CA 1
ATOM 1788 C C . GLU A 1 218 ? -16.885 12.513 32.299 1.00 91.56 218 GLU A C 1
ATOM 1790 O O . GLU A 1 218 ? -16.666 13.208 33.291 1.00 91.56 218 GLU A O 1
ATOM 1795 N N . ASP A 1 219 ? -16.420 11.265 32.197 1.00 89.94 219 ASP A N 1
ATOM 1796 C CA . ASP A 1 219 ? -15.626 10.595 33.229 1.00 89.94 219 ASP A CA 1
ATOM 1797 C C . ASP A 1 219 ? -14.368 9.936 32.625 1.00 89.94 219 ASP A C 1
ATOM 1799 O O . ASP A 1 219 ? -14.422 8.806 32.134 1.00 89.94 219 ASP A O 1
ATOM 1803 N N . PRO A 1 220 ? -13.187 10.577 32.733 1.00 87.62 220 PRO A N 1
ATOM 1804 C CA . PRO A 1 220 ? -11.924 9.991 32.278 1.00 87.62 220 PRO A CA 1
ATOM 1805 C C . PRO A 1 220 ? -11.543 8.687 32.998 1.00 87.62 220 PRO A C 1
ATOM 1807 O O . PRO A 1 220 ? -10.730 7.917 32.487 1.00 87.62 220 PRO A O 1
ATOM 1810 N N . SER A 1 221 ? -12.109 8.421 34.183 1.00 89.62 221 SER A N 1
ATOM 1811 C CA . SER A 1 221 ? -11.871 7.189 34.947 1.00 89.62 221 SER A CA 1
ATOM 1812 C C . SER A 1 221 ? -12.796 6.039 34.544 1.00 89.62 221 SER A C 1
ATOM 1814 O O . SER A 1 221 ? -12.625 4.919 35.025 1.00 89.62 221 SER A O 1
ATOM 1816 N N . PHE A 1 222 ? -13.755 6.278 33.652 1.00 85.25 222 PHE A N 1
ATOM 1817 C CA . PHE A 1 222 ? -14.814 5.345 33.289 1.00 85.25 222 PHE A CA 1
ATOM 1818 C C . PHE A 1 222 ? -14.309 3.948 32.877 1.00 85.25 222 PHE A C 1
ATOM 1820 O O . PHE A 1 222 ? -14.838 2.942 33.350 1.00 85.25 222 PHE A O 1
ATOM 1827 N N . LEU A 1 223 ? -13.216 3.859 32.104 1.00 86.75 223 LEU A N 1
ATOM 1828 C CA . LEU A 1 223 ? -12.640 2.567 31.687 1.00 86.75 223 LEU A CA 1
ATOM 1829 C C . LEU A 1 223 ? -12.153 1.704 32.855 1.00 86.75 223 LEU A C 1
ATOM 1831 O O . LEU A 1 223 ? -12.143 0.484 32.735 1.00 86.75 223 LEU A O 1
ATOM 1835 N N . SER A 1 224 ? -11.788 2.307 33.991 1.00 85.88 224 SER A N 1
ATOM 1836 C CA . SER A 1 224 ? -11.364 1.553 35.182 1.00 85.88 224 SER A CA 1
ATOM 1837 C C . SER A 1 224 ? -12.507 0.774 35.844 1.00 85.88 224 SER A C 1
ATOM 1839 O O . SER A 1 224 ? -12.258 -0.123 36.643 1.00 85.88 224 SER A O 1
ATOM 1841 N N . LYS A 1 225 ? -13.759 1.103 35.501 1.00 88.06 225 LYS A N 1
ATOM 1842 C CA . LYS A 1 225 ? -14.980 0.487 36.043 1.00 88.06 225 LYS A CA 1
ATOM 1843 C C . LYS A 1 225 ? -15.570 -0.567 35.099 1.00 88.06 225 LYS A C 1
ATOM 1845 O O . LYS A 1 225 ? -16.532 -1.243 35.460 1.00 88.06 225 LYS A O 1
ATOM 1850 N N . VAL A 1 226 ? -15.028 -0.693 33.888 1.00 87.19 226 VAL A N 1
ATOM 1851 C CA . VAL A 1 226 ? -15.521 -1.615 32.863 1.00 87.19 226 VAL A CA 1
ATOM 1852 C C . VAL A 1 226 ? -14.858 -2.978 33.031 1.00 87.19 226 VAL A C 1
ATOM 1854 O O . VAL A 1 226 ? -13.637 -3.099 33.003 1.00 87.19 226 VAL A O 1
ATOM 1857 N N . VAL A 1 227 ? -15.679 -4.022 33.135 1.00 87.56 227 VAL A N 1
ATOM 1858 C CA . VAL A 1 227 ? -15.236 -5.418 33.062 1.00 87.56 227 VAL A CA 1
ATOM 1859 C C . VAL A 1 227 ? -15.739 -5.998 31.744 1.00 87.56 227 VAL A C 1
ATOM 1861 O O . VAL A 1 227 ? -16.934 -5.940 31.455 1.00 87.56 227 VAL A O 1
ATOM 1864 N N . THR A 1 228 ? -14.824 -6.534 30.938 1.00 88.75 228 THR A N 1
ATOM 1865 C CA . THR A 1 228 ? -15.142 -7.232 29.684 1.00 88.75 228 THR A CA 1
ATOM 1866 C C . THR A 1 228 ? -14.847 -8.717 29.840 1.00 88.75 228 THR A C 1
ATOM 1868 O O . THR A 1 228 ? -13.942 -9.111 30.574 1.00 88.75 228 THR A O 1
ATOM 1871 N N . SER A 1 229 ? -15.652 -9.542 29.184 1.00 87.31 229 SER A N 1
ATOM 1872 C CA . SER A 1 229 ? -15.486 -10.990 29.124 1.00 87.31 229 SER A CA 1
ATOM 1873 C C . SER A 1 229 ? -15.784 -11.430 27.695 1.00 87.31 229 SER A C 1
ATOM 1875 O O . SER A 1 229 ? -16.687 -10.878 27.065 1.00 87.31 229 SER A O 1
ATOM 1877 N N . ASP A 1 230 ? -14.997 -12.369 27.183 1.00 89.12 230 ASP A N 1
ATOM 1878 C CA . ASP A 1 230 ? -15.182 -12.978 25.870 1.00 89.12 230 ASP A CA 1
ATOM 1879 C C . ASP A 1 230 ? -14.738 -14.444 25.927 1.00 89.12 230 ASP A C 1
ATOM 1881 O O . ASP A 1 230 ? -13.901 -14.823 26.753 1.00 89.12 230 ASP A O 1
ATOM 1885 N N . GLU A 1 231 ? -15.298 -15.264 25.044 1.00 89.50 231 GLU A N 1
ATOM 1886 C CA . GLU A 1 231 ? -14.988 -16.684 24.927 1.00 89.50 231 GLU A CA 1
ATOM 1887 C C . GLU A 1 231 ? -14.231 -16.935 23.624 1.00 89.50 231 GLU A C 1
ATOM 1889 O O . GLU A 1 231 ? -14.709 -16.668 22.523 1.00 89.50 231 GLU A O 1
ATOM 1894 N N . SER A 1 232 ? -13.023 -17.483 23.736 1.00 79.88 232 SER A N 1
ATOM 1895 C CA . SER A 1 232 ? -12.198 -17.842 22.583 1.00 79.88 232 SER A CA 1
ATOM 1896 C C . SER A 1 232 ? -11.907 -19.335 22.578 1.00 79.88 232 SER A C 1
ATOM 1898 O O . SER A 1 232 ? -11.424 -19.896 23.560 1.00 79.88 232 SER A O 1
ATOM 1900 N N . TRP A 1 233 ? -12.164 -19.979 21.440 1.00 81.19 233 TRP A N 1
ATOM 1901 C CA . TRP A 1 233 ? -11.866 -21.395 21.250 1.00 81.19 233 TRP A CA 1
ATOM 1902 C C . TRP A 1 233 ? -10.359 -21.624 21.112 1.00 81.19 233 TRP A C 1
ATOM 1904 O O . TRP A 1 233 ? -9.714 -21.069 20.221 1.00 81.19 233 TRP A O 1
ATOM 1914 N N . VAL A 1 234 ? -9.810 -22.503 21.951 1.00 72.56 234 VAL A N 1
ATOM 1915 C CA . VAL A 1 234 ? -8.434 -22.999 21.836 1.00 72.56 234 VAL A CA 1
ATOM 1916 C C . VAL A 1 234 ? -8.487 -24.448 21.365 1.00 72.56 234 VAL A C 1
ATOM 1918 O O . VAL A 1 234 ? -9.115 -25.299 21.992 1.00 72.56 234 VAL A O 1
ATOM 1921 N N . CYS A 1 235 ? -7.850 -24.740 20.231 1.00 74.19 235 CYS A N 1
ATOM 1922 C CA . CYS A 1 235 ? -7.831 -26.095 19.689 1.00 74.19 235 CYS A CA 1
ATOM 1923 C C . CYS A 1 235 ? -6.833 -26.969 20.469 1.00 74.19 235 CYS A C 1
ATOM 1925 O O . CYS A 1 235 ? -5.625 -26.782 20.343 1.00 74.19 235 CYS A O 1
ATOM 1927 N N . GLY A 1 236 ? -7.336 -27.936 21.246 1.00 57.16 236 GLY A N 1
ATOM 1928 C CA . GLY A 1 236 ? -6.531 -28.873 22.050 1.00 57.16 236 GLY A CA 1
ATOM 1929 C C . GLY A 1 236 ? -5.891 -30.032 21.270 1.00 57.16 236 GLY A C 1
ATOM 1930 O O . GLY A 1 236 ? -5.201 -30.862 21.852 1.00 57.16 236 GLY A O 1
ATOM 1931 N N . TYR A 1 237 ? -6.102 -30.112 19.953 1.00 59.50 237 TYR A N 1
ATOM 1932 C CA . TYR A 1 237 ? -5.500 -31.126 19.088 1.00 59.50 237 TYR A CA 1
ATOM 1933 C C . TYR A 1 237 ? -5.023 -30.481 17.790 1.00 59.50 237 TYR A C 1
ATOM 1935 O O . TYR A 1 237 ? -5.808 -29.907 17.039 1.00 59.50 237 TYR A O 1
ATOM 1943 N N . ASN A 1 238 ? -3.729 -30.594 17.504 1.00 52.81 238 ASN A N 1
ATOM 1944 C CA . ASN A 1 238 ? -3.177 -30.224 16.209 1.00 52.81 238 ASN A CA 1
ATOM 1945 C C . ASN A 1 238 ? -3.214 -31.487 15.330 1.00 52.81 238 ASN A C 1
ATOM 1947 O O . ASN A 1 238 ? -2.353 -32.353 15.520 1.00 52.81 238 ASN A O 1
ATOM 1951 N N . PRO A 1 239 ? -4.191 -31.672 14.414 1.00 46.84 239 PRO A N 1
ATOM 1952 C CA . PRO A 1 239 ? -4.119 -32.769 13.459 1.00 46.84 239 PRO A CA 1
ATOM 1953 C C . PRO A 1 239 ? -2.828 -32.567 12.676 1.00 46.84 239 PRO A C 1
ATOM 1955 O O . PRO A 1 239 ? -2.661 -31.543 12.013 1.00 46.84 239 PRO A O 1
ATOM 1958 N N . GLY A 1 240 ? -1.894 -33.504 12.855 1.00 41.00 240 GLY A N 1
ATOM 1959 C CA . GLY A 1 240 ? -0.507 -33.395 12.427 1.00 41.00 240 GLY A CA 1
ATOM 1960 C C . GLY A 1 240 ? -0.353 -32.667 11.098 1.00 41.00 240 GLY A C 1
ATOM 1961 O O . GLY A 1 240 ? -1.048 -32.968 10.129 1.00 41.00 240 GLY A O 1
ATOM 1962 N N . THR A 1 241 ? 0.550 -31.688 11.104 1.00 44.56 241 THR A N 1
ATOM 1963 C CA . THR A 1 241 ? 1.052 -30.936 9.953 1.00 44.56 241 THR A CA 1
ATOM 1964 C C . THR A 1 241 ? 0.737 -31.600 8.607 1.00 44.56 241 THR A C 1
ATOM 1966 O O . THR A 1 241 ? 1.519 -32.386 8.069 1.00 44.56 241 THR A O 1
ATOM 1969 N N . LYS A 1 242 ? -0.368 -31.192 7.966 1.00 39.22 242 LYS A N 1
ATOM 1970 C CA . LYS A 1 242 ? -0.361 -31.153 6.506 1.00 39.22 242 LYS A CA 1
ATOM 1971 C C . LYS A 1 242 ? 0.698 -30.123 6.153 1.00 39.22 242 LYS A C 1
ATOM 1973 O O . LYS A 1 242 ? 0.447 -28.920 6.183 1.00 39.22 242 LYS A O 1
ATOM 1978 N N . LYS A 1 243 ? 1.911 -30.615 5.881 1.00 38.06 243 LYS A N 1
ATOM 1979 C CA . LYS A 1 243 ? 2.910 -29.904 5.090 1.00 38.06 243 LYS A CA 1
ATOM 1980 C C . LYS A 1 243 ? 2.137 -29.207 3.980 1.00 38.06 243 LYS A C 1
ATOM 1982 O O . LYS A 1 243 ? 1.448 -29.868 3.202 1.00 38.06 243 LYS A O 1
ATOM 1987 N N . LEU A 1 244 ? 2.191 -27.880 3.959 1.00 35.81 244 LEU A N 1
ATOM 1988 C CA . LEU A 1 244 ? 1.724 -27.107 2.826 1.00 35.81 244 LEU A CA 1
ATOM 1989 C C . LEU A 1 244 ? 2.629 -27.526 1.661 1.00 35.81 244 LEU A C 1
ATOM 1991 O O . LEU A 1 244 ? 3.740 -27.019 1.501 1.00 35.81 244 LEU A O 1
ATOM 1995 N N . ASN A 1 245 ? 2.215 -28.565 0.938 1.00 28.92 245 ASN A N 1
ATOM 1996 C CA . ASN A 1 245 ? 2.944 -29.091 -0.195 1.00 28.92 245 ASN A CA 1
ATOM 1997 C C . ASN A 1 245 ? 2.964 -27.991 -1.254 1.00 28.92 245 ASN A C 1
ATOM 1999 O O . ASN A 1 245 ? 2.003 -27.769 -1.985 1.00 28.92 245 ASN A O 1
ATOM 2003 N N . LYS A 1 246 ? 4.101 -27.299 -1.341 1.00 38.91 246 LYS A N 1
ATOM 2004 C CA . LYS A 1 246 ? 4.584 -26.737 -2.596 1.00 38.91 246 LYS A CA 1
ATOM 2005 C C . LYS A 1 246 ? 4.736 -27.898 -3.576 1.00 38.91 246 LYS A C 1
ATOM 2007 O O . LYS A 1 246 ? 5.769 -28.559 -3.566 1.00 38.91 246 LYS A O 1
ATOM 2012 N N . SER A 1 247 ? 3.722 -28.176 -4.388 1.00 30.31 247 SER A N 1
ATOM 2013 C CA . SER A 1 247 ? 3.882 -28.696 -5.754 1.00 30.31 247 SER A CA 1
ATOM 2014 C C . SER A 1 247 ? 2.533 -28.945 -6.430 1.00 30.31 247 SER A C 1
ATOM 2016 O O . SER A 1 247 ? 1.692 -29.666 -5.914 1.00 30.31 247 SER A O 1
ATOM 2018 N N . ARG A 1 248 ? 2.425 -28.354 -7.627 1.00 29.92 248 ARG A N 1
ATOM 2019 C CA . ARG A 1 248 ? 1.628 -28.746 -8.799 1.00 29.92 248 ARG A CA 1
ATOM 2020 C C . ARG A 1 248 ? 0.119 -28.947 -8.634 1.00 29.92 248 ARG A C 1
ATOM 2022 O O . ARG A 1 248 ? -0.364 -29.970 -8.172 1.00 29.92 248 ARG A O 1
ATOM 2029 N N . ALA A 1 249 ? -0.602 -27.994 -9.225 1.00 39.38 249 ALA A N 1
ATOM 2030 C CA . ALA A 1 249 ? -1.816 -28.295 -9.962 1.00 39.38 249 ALA A CA 1
ATOM 2031 C C . ALA A 1 249 ? -1.508 -29.335 -11.051 1.00 39.38 249 ALA A C 1
ATOM 2033 O O . ALA A 1 249 ? -0.623 -29.092 -11.869 1.00 39.38 249 ALA A O 1
ATOM 2034 N N . THR A 1 250 ? -2.252 -30.436 -11.055 1.00 33.91 250 THR A N 1
ATOM 2035 C CA . THR A 1 250 ? -2.654 -31.171 -12.261 1.00 33.91 250 THR A CA 1
ATOM 2036 C C . THR A 1 250 ? -3.903 -31.986 -11.925 1.00 33.91 250 THR A C 1
ATOM 2038 O O . THR A 1 250 ? -3.838 -32.902 -11.115 1.00 33.91 250 THR A O 1
ATOM 2041 N N . GLU A 1 251 ? -5.001 -31.571 -12.563 1.00 34.03 251 GLU A N 1
ATOM 2042 C CA . GLU A 1 251 ? -6.103 -32.384 -13.100 1.00 34.03 251 GLU A CA 1
ATOM 2043 C C . GLU A 1 251 ? -7.028 -33.156 -12.141 1.00 34.03 251 GLU A C 1
ATOM 2045 O O . GLU A 1 251 ? -6.687 -34.189 -11.573 1.00 34.03 251 GLU A O 1
ATOM 2050 N N . SER A 1 252 ? -8.277 -32.675 -12.084 1.00 31.22 252 SER A N 1
ATOM 2051 C CA . SER A 1 252 ? -9.471 -33.508 -11.894 1.00 31.22 252 SER A CA 1
ATOM 2052 C C . SER A 1 252 ? -9.731 -34.339 -13.157 1.00 31.22 252 SER A C 1
ATOM 2054 O O . SER A 1 252 ? -9.486 -33.846 -14.262 1.00 31.22 252 SER A O 1
ATOM 2056 N N . PRO A 1 253 ? -10.328 -35.534 -13.026 1.00 39.94 253 PRO A N 1
ATOM 2057 C CA . PRO A 1 253 ? -11.678 -35.656 -13.583 1.00 39.94 253 PRO A CA 1
ATOM 2058 C C . PRO A 1 253 ? -12.663 -36.519 -12.768 1.00 39.94 253 PRO A C 1
ATOM 2060 O O . PRO A 1 253 ? -12.278 -37.514 -12.158 1.00 39.94 253 PRO A O 1
ATOM 2063 N N . CYS A 1 254 ? -13.935 -36.123 -12.925 1.00 33.41 254 CYS A N 1
ATOM 2064 C CA . CYS A 1 254 ? -15.211 -36.780 -12.592 1.00 33.41 254 CYS A CA 1
ATOM 2065 C C . CYS A 1 254 ? -15.635 -36.826 -11.118 1.00 33.41 254 CYS A C 1
ATOM 2067 O O . CYS A 1 254 ? -15.087 -37.628 -10.337 1.00 33.41 254 CYS A O 1
#

Radius of gyration: 28.58 Å; chains: 1; bounding box: 75×51×63 Å

Foldseek 3Di:
DADDDDDDDLPPDLCNPQVVVVVCVQCPPDDDDPCRVVVSSCVVVVPDDPVSSVVSVVVVVVVVVCVVPDDQQVLQLVLLVLLLVCLVVVHDLVVSQVVQCVVQPPSGDDSVVSVVSNVCVVVPDDDSDDPPPPPPPDPPPDVVLLVVLVVVCVVPVPDDLVNSCVVSVDDSVSSVCSQCPVVVHDDDDDDDDPDDDDPVRVVVVVVVVVVVVVVCVVDVCVVVVHDHDDDDDDDPDDPPDPPPDPDDDDDDDD

InterPro domains:
  IPR036397 Ribonuclease H superfamily [G3DSA:3.30.420.10] (1-74)
  IPR036397 Ribonuclease H superfamily [G3DSA:3.30.420.10] (192-253)
  IPR041426 Mos1 transposase, HTH domain [PF17906] (79-124)
  IPR052709 Transposase-Methyltransferase Hybrid [PTHR46060] (76-245)

Organism: NCBI:txid105785

Sequence (254 aa):
EQFDHLFYSPALVPSDFHVFLHLKTFLGGQQFHDDEAKEAINTWFAPEAASFYDAGLQKLVPHYDKCLNNGRKYVKKQQCVCIKFCFKLGKTTAETHQMLKQVFGDNSLGQTQTYNWYERFKNGRTSTDDDDCSVRPLTDTTPENFAKVRDLILQDRRLIIQDLCNTLGLSYGICQLILSEELNMRRIAARFVPRLLQNEEKQHRLEVCREFQKQLQEDPSFLSKVVTSDESWVCGYNPGTKKLNKSRATESPC

pLDDT: mean 70.33, std 17.66, range [25.45, 91.56]